Protein AF-A0A165BN93-F1 (afdb_monomer)

Mean predicted aligned error: 16.27 Å

Radius of gyration: 43.34 Å; Cα contacts (8 Å, |Δi|>4): 21; chains: 1; bounding box: 77×83×118 Å

Structure (mmCIF, N/CA/C/O backbone):
data_AF-A0A165BN93-F1
#
_entry.id   AF-A0A165BN93-F1
#
loop_
_atom_site.group_PDB
_atom_site.id
_atom_site.type_symbol
_atom_site.label_atom_id
_atom_site.label_alt_id
_atom_site.label_comp_id
_atom_site.label_asym_id
_atom_site.label_entity_id
_atom_site.label_seq_id
_atom_site.pdbx_PDB_ins_code
_atom_site.Cartn_x
_atom_site.Cartn_y
_atom_site.Cartn_z
_atom_site.occupancy
_atom_site.B_iso_or_equiv
_atom_site.auth_seq_id
_atom_site.auth_comp_id
_atom_site.auth_asym_id
_atom_site.auth_atom_id
_atom_site.pdbx_PDB_model_num
ATOM 1 N N . MET A 1 1 ? 8.513 -31.492 19.014 1.00 59.84 1 MET A N 1
ATOM 2 C CA . MET A 1 1 ? 7.585 -31.051 17.948 1.00 59.84 1 MET A CA 1
ATOM 3 C C . MET A 1 1 ? 8.154 -29.894 17.105 1.00 59.84 1 MET A C 1
ATOM 5 O O . MET A 1 1 ? 7.390 -29.216 16.444 1.00 59.84 1 MET A O 1
ATOM 9 N N . SER A 1 2 ? 9.479 -29.671 17.086 1.00 70.31 2 SER A N 1
ATOM 10 C CA . SER A 1 2 ? 10.123 -28.512 16.432 1.00 70.31 2 SER A CA 1
ATOM 11 C C . SER A 1 2 ? 10.951 -28.845 15.183 1.00 70.31 2 SER A C 1
ATOM 13 O O . SER A 1 2 ? 11.262 -27.946 14.414 1.00 70.31 2 SER A O 1
ATOM 15 N N . LEU A 1 3 ? 11.296 -30.115 14.945 1.00 79.19 3 LEU A N 1
ATOM 16 C CA . LEU A 1 3 ? 12.120 -30.499 13.791 1.00 79.19 3 LEU A CA 1
ATOM 17 C C . LEU A 1 3 ? 11.362 -30.390 12.462 1.00 79.19 3 LEU A C 1
ATOM 19 O O . LEU A 1 3 ? 11.941 -29.968 11.473 1.00 79.19 3 LEU A O 1
ATOM 23 N N . THR A 1 4 ? 10.067 -30.709 12.435 1.00 82.50 4 THR A N 1
ATOM 24 C CA . THR A 1 4 ? 9.263 -30.661 11.204 1.00 82.50 4 THR A CA 1
ATOM 25 C C . THR A 1 4 ? 9.061 -29.238 10.684 1.00 82.50 4 THR A C 1
ATOM 27 O O . THR A 1 4 ? 9.056 -29.050 9.478 1.00 82.50 4 THR A O 1
ATOM 30 N N . ALA A 1 5 ? 8.961 -28.236 11.567 1.00 80.12 5 ALA A N 1
ATOM 31 C CA . ALA A 1 5 ? 8.816 -26.835 11.164 1.00 80.12 5 ALA A CA 1
ATOM 32 C C . ALA A 1 5 ? 10.075 -26.296 10.458 1.00 80.12 5 ALA A C 1
ATOM 34 O O . ALA A 1 5 ? 9.957 -25.586 9.466 1.00 80.12 5 ALA A O 1
ATOM 35 N N . TYR A 1 6 ? 11.267 -26.694 10.919 1.00 82.25 6 TYR A N 1
ATOM 36 C CA . TYR A 1 6 ? 12.535 -26.274 10.314 1.00 82.25 6 TYR A CA 1
ATOM 37 C C . TYR A 1 6 ? 12.725 -26.846 8.899 1.00 82.25 6 TYR A C 1
ATOM 39 O O . TYR A 1 6 ? 13.152 -26.136 7.994 1.00 82.25 6 TYR A O 1
ATOM 47 N N . TYR A 1 7 ? 12.356 -28.115 8.680 1.00 83.50 7 TYR A N 1
ATOM 48 C CA . TYR A 1 7 ? 12.445 -28.729 7.349 1.00 83.50 7 TYR A CA 1
ATOM 49 C C . TYR A 1 7 ? 11.474 -28.106 6.338 1.00 83.50 7 TYR A C 1
ATOM 51 O O . TYR A 1 7 ? 11.825 -27.998 5.165 1.00 83.50 7 TYR A O 1
ATOM 59 N N . THR A 1 8 ? 10.282 -27.682 6.771 1.00 86.50 8 THR A N 1
ATOM 60 C CA . THR A 1 8 ? 9.327 -27.004 5.883 1.00 86.50 8 THR A CA 1
ATOM 61 C C . THR A 1 8 ? 9.858 -25.646 5.422 1.00 86.50 8 THR A C 1
ATOM 63 O O . THR A 1 8 ? 9.820 -25.360 4.231 1.00 86.50 8 THR A O 1
ATOM 66 N N . GLU A 1 9 ? 10.424 -24.844 6.330 1.00 86.31 9 GLU A N 1
ATOM 67 C CA . GLU A 1 9 ? 10.971 -23.521 5.989 1.00 86.31 9 GLU A CA 1
ATOM 68 C C . GLU A 1 9 ? 12.148 -23.623 5.004 1.00 86.31 9 GLU A C 1
ATOM 70 O O . GLU A 1 9 ? 12.235 -22.856 4.045 1.00 86.31 9 GLU A O 1
ATOM 75 N N . GLN A 1 10 ? 13.012 -24.629 5.181 1.00 87.00 10 GLN A N 1
ATOM 76 C CA . GLN A 1 10 ? 14.132 -24.865 4.273 1.00 87.00 10 GLN A CA 1
ATOM 77 C C . GLN A 1 10 ? 13.670 -25.342 2.885 1.00 87.00 10 GLN A C 1
ATOM 79 O O . GLN A 1 10 ? 14.169 -24.856 1.872 1.00 87.00 10 GLN A O 1
ATOM 84 N N . ALA A 1 11 ? 12.670 -26.228 2.821 1.00 88.44 11 ALA A N 1
ATOM 85 C CA . ALA A 1 11 ? 12.093 -26.672 1.552 1.00 88.44 11 ALA A CA 1
ATOM 86 C C . ALA A 1 11 ? 11.398 -25.528 0.789 1.00 88.44 11 ALA A C 1
ATOM 88 O O . ALA A 1 11 ? 11.474 -25.469 -0.440 1.00 88.44 11 ALA A O 1
ATOM 89 N N . ASP A 1 12 ? 10.747 -24.599 1.492 1.00 91.56 12 ASP A N 1
ATOM 90 C CA . ASP A 1 12 ? 10.133 -23.418 0.876 1.00 91.56 12 ASP A CA 1
ATOM 91 C C . ASP A 1 12 ? 11.193 -22.451 0.329 1.00 91.56 12 ASP A C 1
ATOM 93 O O . ASP A 1 12 ? 11.050 -21.928 -0.782 1.00 91.56 12 ASP A O 1
ATOM 97 N N . GLN A 1 13 ? 12.299 -22.264 1.053 1.00 90.81 13 GLN A N 1
ATOM 98 C CA . GLN A 1 13 ? 13.416 -21.436 0.599 1.00 90.81 13 GLN A CA 1
ATOM 99 C C . GLN A 1 13 ? 14.104 -22.017 -0.649 1.00 90.81 13 GLN A C 1
ATOM 101 O O . GLN A 1 13 ? 14.371 -21.279 -1.603 1.00 90.81 13 GLN A O 1
ATOM 106 N N . ASP A 1 14 ? 14.327 -23.333 -0.682 1.00 91.88 14 ASP A N 1
ATOM 107 C CA . ASP A 1 14 ? 14.907 -24.033 -1.836 1.00 91.88 14 ASP A CA 1
ATOM 108 C C . ASP A 1 14 ? 13.983 -23.960 -3.064 1.00 91.88 14 ASP A C 1
ATOM 110 O O . ASP A 1 14 ? 14.437 -23.743 -4.194 1.00 91.88 14 ASP A O 1
ATOM 114 N N . ASN A 1 15 ? 12.665 -24.056 -2.854 1.00 94.00 15 ASN A N 1
ATOM 115 C CA . ASN A 1 15 ? 11.685 -23.867 -3.921 1.00 94.00 15 ASN A CA 1
ATOM 116 C C . ASN A 1 15 ? 11.741 -22.446 -4.495 1.00 94.00 15 ASN A C 1
ATOM 118 O O . ASN A 1 15 ? 11.788 -22.294 -5.718 1.00 94.00 15 ASN A O 1
ATOM 122 N N . LEU A 1 16 ? 11.789 -21.408 -3.653 1.00 95.44 16 LEU A N 1
ATOM 123 C CA . LEU A 1 16 ? 11.899 -20.018 -4.115 1.00 95.44 16 LEU A CA 1
ATOM 124 C C . LEU A 1 16 ? 13.173 -19.784 -4.933 1.00 95.44 16 LEU A C 1
ATOM 126 O O . LEU A 1 16 ? 13.108 -19.173 -6.002 1.00 95.44 16 LEU A O 1
ATOM 130 N N . LEU A 1 17 ? 14.311 -20.318 -4.481 1.00 96.38 17 LEU A N 1
ATOM 131 C CA . LEU A 1 17 ? 15.571 -20.257 -5.227 1.00 96.38 17 LEU A CA 1
ATOM 132 C C . LEU A 1 17 ? 15.449 -20.917 -6.605 1.00 96.38 17 LEU A C 1
ATOM 134 O O . LEU A 1 17 ? 15.858 -20.328 -7.605 1.00 96.38 17 LEU A O 1
ATOM 138 N N . SER A 1 18 ? 14.793 -22.077 -6.688 1.00 95.75 18 SER A N 1
ATOM 139 C CA . SER A 1 18 ? 14.581 -22.761 -7.968 1.00 95.75 18 SER A CA 1
ATOM 140 C C . SER A 1 18 ? 13.747 -21.934 -8.964 1.00 95.75 18 SER A C 1
ATOM 142 O O . SER A 1 18 ? 14.020 -21.945 -10.169 1.00 95.75 18 SER A O 1
ATOM 144 N N . TYR A 1 19 ? 12.766 -21.154 -8.486 1.00 96.19 19 TYR A N 1
ATOM 145 C CA . TYR A 1 19 ? 11.995 -20.233 -9.329 1.00 96.19 19 TYR A CA 1
ATOM 146 C C . TYR A 1 19 ? 12.837 -19.047 -9.811 1.00 96.19 19 TYR A C 1
ATOM 148 O O . TYR A 1 19 ? 12.702 -18.630 -10.969 1.00 96.19 19 TYR A O 1
ATOM 156 N N . PHE A 1 20 ? 13.728 -18.521 -8.966 1.00 96.94 20 PHE A N 1
ATOM 157 C CA . PHE A 1 20 ? 14.681 -17.488 -9.373 1.00 96.94 20 PHE A CA 1
ATOM 158 C C . PHE A 1 20 ? 15.643 -18.004 -10.445 1.00 96.94 20 PHE A C 1
ATOM 160 O O . PHE A 1 20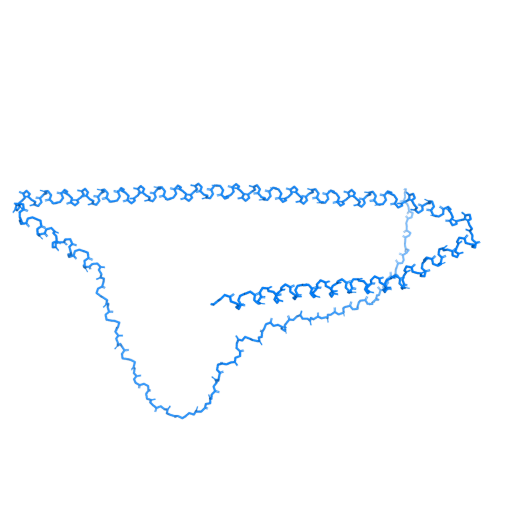 ? 15.785 -17.362 -11.485 1.00 96.94 20 PHE A O 1
ATOM 167 N N . ASP A 1 21 ? 16.210 -19.196 -10.275 1.00 97.62 21 ASP A N 1
ATOM 168 C CA . ASP A 1 21 ? 17.103 -19.789 -11.277 1.00 97.62 21 ASP A CA 1
ATOM 169 C C . ASP A 1 21 ? 16.379 -20.066 -12.600 1.00 97.62 21 ASP A C 1
ATOM 171 O O . ASP A 1 21 ? 16.897 -19.784 -13.690 1.00 97.62 21 ASP A O 1
ATOM 175 N N . LYS A 1 22 ? 15.139 -20.562 -12.530 1.00 97.19 22 LYS A N 1
ATOM 176 C CA . LYS A 1 22 ? 14.317 -20.814 -13.718 1.00 97.19 22 LYS A CA 1
ATOM 177 C C . LYS A 1 22 ? 13.963 -19.521 -14.450 1.00 97.19 22 LYS A C 1
ATOM 179 O O . LYS A 1 22 ? 14.094 -19.458 -15.672 1.00 97.19 22 LYS A O 1
ATOM 184 N N . SER A 1 23 ? 13.542 -18.485 -13.727 1.00 95.81 23 SER A N 1
ATOM 185 C CA . SER A 1 23 ? 13.212 -17.184 -14.324 1.00 95.81 23 SER A CA 1
ATOM 186 C C . SER A 1 23 ? 14.448 -16.49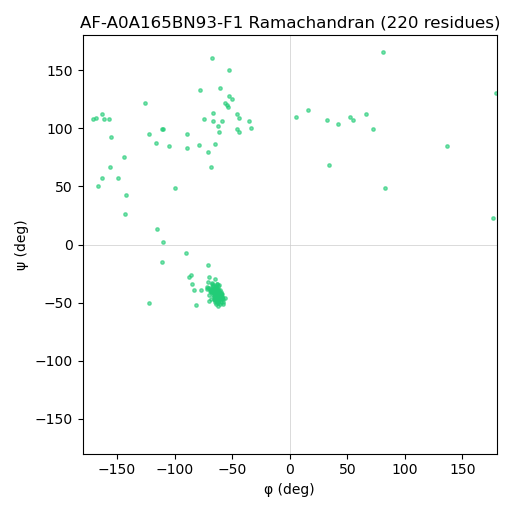8 -14.912 1.00 95.81 23 SER A C 1
ATOM 188 O O . SER A 1 23 ? 14.392 -16.027 -16.049 1.00 95.81 23 SER A O 1
ATOM 190 N N . ALA A 1 24 ? 15.592 -16.540 -14.224 1.00 97.31 24 ALA A N 1
ATOM 191 C CA . ALA A 1 24 ? 16.863 -16.043 -14.746 1.00 97.31 24 ALA A CA 1
ATOM 192 C C . ALA A 1 24 ? 17.279 -16.777 -16.033 1.00 97.31 24 ALA A C 1
ATOM 194 O O . ALA A 1 24 ? 17.686 -16.144 -17.012 1.00 97.31 24 ALA A O 1
ATOM 195 N N . THR A 1 25 ? 17.115 -18.104 -16.071 1.00 97.75 25 THR A N 1
ATOM 196 C CA . THR A 1 25 ? 17.404 -18.917 -17.262 1.00 97.75 25 THR A CA 1
ATOM 197 C C . THR A 1 25 ? 16.493 -18.545 -18.432 1.00 97.75 25 THR A C 1
ATOM 199 O O . THR A 1 25 ? 16.975 -18.382 -19.553 1.00 97.75 25 THR A O 1
ATOM 202 N N . LEU A 1 26 ? 15.197 -18.337 -18.182 1.00 97.56 26 LEU A N 1
ATOM 203 C CA . LEU A 1 26 ? 14.235 -17.923 -19.208 1.00 97.56 26 LEU A CA 1
ATOM 204 C C . LEU A 1 26 ? 14.539 -16.531 -19.769 1.00 97.56 26 LEU A C 1
ATOM 206 O O . LEU A 1 26 ? 14.531 -16.349 -20.990 1.00 97.56 26 LEU A O 1
ATOM 210 N N . VAL A 1 27 ? 14.848 -15.557 -18.908 1.00 96.31 27 VAL A N 1
ATOM 211 C CA . VAL A 1 27 ? 15.235 -14.205 -19.344 1.00 96.31 27 VAL A CA 1
ATOM 212 C C . VAL A 1 27 ? 16.504 -14.274 -20.188 1.00 96.31 27 VAL A C 1
ATOM 214 O O . VAL A 1 27 ? 16.555 -13.690 -21.270 1.00 96.31 27 VAL A O 1
ATOM 217 N N . ARG A 1 28 ? 17.502 -15.059 -19.760 1.00 97.19 28 ARG A N 1
ATOM 218 C CA . ARG A 1 28 ? 18.745 -15.251 -20.515 1.00 97.19 28 ARG A CA 1
ATOM 219 C C . ARG A 1 28 ? 18.502 -15.916 -21.867 1.00 97.19 28 ARG A C 1
ATOM 221 O O . ARG A 1 28 ? 19.038 -15.454 -22.868 1.00 97.19 28 ARG A O 1
ATOM 228 N N . GLN A 1 29 ? 17.691 -16.968 -21.921 1.00 97.62 29 GLN A N 1
ATOM 229 C CA . GLN A 1 29 ? 17.361 -17.650 -23.172 1.00 97.62 29 GLN A CA 1
ATOM 230 C C . GLN A 1 29 ? 16.604 -16.726 -24.134 1.00 97.62 29 GLN A C 1
ATOM 232 O O . GLN A 1 29 ? 16.904 -16.700 -25.327 1.00 97.62 29 GLN A O 1
ATOM 237 N N . THR A 1 30 ? 15.670 -15.927 -23.616 1.00 96.44 30 THR A N 1
ATOM 238 C CA . THR A 1 30 ? 14.920 -14.939 -24.405 1.00 96.44 30 THR A CA 1
ATOM 239 C C . THR A 1 30 ? 15.844 -13.850 -24.937 1.00 96.44 30 THR A C 1
ATOM 241 O O . THR A 1 30 ? 15.775 -13.505 -26.116 1.00 96.44 30 THR A O 1
ATOM 244 N N . PHE A 1 31 ? 16.762 -13.359 -24.102 1.00 97.12 31 PHE A N 1
ATOM 245 C CA . PHE A 1 31 ? 17.762 -12.378 -24.505 1.00 97.12 31 PHE A CA 1
ATOM 246 C C . PHE A 1 31 ? 18.689 -12.932 -25.590 1.00 97.12 31 PHE A C 1
ATOM 248 O O . PHE A 1 31 ? 18.887 -12.279 -26.608 1.00 97.12 31 PHE A O 1
ATOM 255 N N . LEU A 1 32 ? 19.187 -14.162 -25.433 1.00 97.50 32 LEU A N 1
ATOM 256 C CA . LEU A 1 32 ? 20.012 -14.825 -26.449 1.00 97.50 32 LEU A CA 1
ATOM 257 C C . LEU A 1 32 ? 19.249 -15.020 -27.764 1.00 97.50 32 LEU A C 1
ATOM 259 O O . LEU A 1 32 ? 19.801 -14.809 -28.846 1.00 97.50 32 LEU A O 1
ATOM 263 N N . HIS A 1 33 ? 17.968 -15.390 -27.688 1.00 96.81 33 HIS A N 1
ATOM 264 C CA . HIS A 1 33 ? 17.123 -15.513 -28.870 1.00 96.81 33 HIS A CA 1
ATOM 265 C C . HIS A 1 33 ? 16.971 -14.161 -29.578 1.00 96.81 33 HIS A C 1
ATOM 267 O O . HIS A 1 33 ? 17.212 -14.076 -30.784 1.00 96.81 33 HIS A O 1
ATOM 273 N N . TYR A 1 34 ? 16.653 -13.103 -28.829 1.00 97.38 34 TYR A N 1
ATOM 274 C CA . TYR A 1 34 ? 16.533 -11.739 -29.342 1.00 97.38 34 TYR A CA 1
ATOM 275 C C . TYR A 1 34 ? 17.843 -11.230 -29.954 1.00 97.38 34 TYR A C 1
ATOM 277 O O . TYR A 1 34 ? 17.850 -10.691 -31.063 1.00 97.38 34 TYR A O 1
ATOM 285 N N . GLU A 1 35 ? 18.963 -11.449 -29.270 1.00 97.06 35 GLU A N 1
ATOM 286 C CA . GLU A 1 35 ? 20.286 -11.057 -29.739 1.00 97.06 35 GLU A CA 1
ATOM 287 C C . GLU A 1 35 ? 20.615 -11.743 -31.068 1.00 97.06 35 GLU A C 1
ATOM 289 O O . GLU A 1 35 ? 21.031 -11.089 -32.028 1.00 97.06 35 GLU A O 1
ATOM 294 N N . SER A 1 36 ? 20.381 -13.057 -31.153 1.00 97.00 36 SER A N 1
ATOM 295 C CA . SER A 1 36 ? 20.668 -13.819 -32.368 1.00 97.00 36 SER A CA 1
ATOM 296 C C . SER A 1 36 ? 19.764 -13.421 -33.538 1.00 97.00 36 SER A C 1
ATOM 298 O O . SER A 1 36 ? 20.245 -13.328 -34.668 1.00 97.00 36 SER A O 1
ATOM 300 N N . LYS A 1 37 ? 18.478 -13.158 -33.265 1.00 96.88 37 LYS A N 1
ATOM 301 C CA . LYS A 1 37 ? 17.447 -12.947 -34.285 1.00 96.88 37 LYS A CA 1
ATOM 302 C C . LYS A 1 37 ? 17.385 -11.507 -34.786 1.00 96.88 37 LYS A C 1
ATOM 304 O O . LYS A 1 37 ? 17.115 -11.305 -35.964 1.00 96.88 37 LYS A O 1
ATOM 309 N N . TYR A 1 38 ? 17.651 -10.523 -33.927 1.00 96.75 38 TYR A N 1
ATOM 310 C CA . TYR A 1 38 ? 17.493 -9.105 -34.262 1.00 96.75 38 TYR A CA 1
ATOM 311 C C . TYR A 1 38 ? 18.790 -8.315 -34.096 1.00 96.75 38 TYR A C 1
ATOM 313 O O . TYR A 1 38 ? 19.217 -7.643 -35.034 1.00 96.75 38 TYR A O 1
ATOM 321 N N . ALA A 1 39 ? 19.468 -8.422 -32.949 1.00 96.88 39 ALA A N 1
ATOM 322 C CA . ALA A 1 39 ? 20.628 -7.569 -32.678 1.00 96.88 39 ALA A CA 1
ATOM 323 C C . ALA A 1 39 ? 21.804 -7.861 -33.626 1.00 96.88 39 ALA A C 1
ATOM 325 O O . ALA A 1 39 ? 22.369 -6.942 -34.222 1.00 96.88 39 ALA A O 1
ATOM 326 N N . ARG A 1 40 ? 22.144 -9.143 -33.823 1.00 96.69 40 ARG A N 1
ATOM 327 C CA . ARG A 1 40 ? 23.240 -9.569 -34.709 1.00 96.69 40 ARG A CA 1
ATOM 328 C C . ARG A 1 40 ? 23.057 -9.164 -36.176 1.00 96.69 40 ARG A C 1
ATOM 330 O O . ARG A 1 40 ? 24.010 -8.606 -36.725 1.00 96.69 40 ARG A O 1
ATOM 337 N N . PRO A 1 41 ? 21.920 -9.433 -36.849 1.00 96.44 41 PRO A N 1
ATOM 338 C CA . PRO A 1 41 ? 21.763 -9.038 -38.248 1.00 96.44 41 PRO A CA 1
ATOM 339 C C . PRO A 1 41 ? 21.767 -7.517 -38.424 1.00 96.44 41 PRO A C 1
ATOM 341 O O . PRO A 1 41 ? 22.373 -7.029 -39.379 1.00 96.44 41 PRO A O 1
ATOM 344 N N . ILE A 1 42 ? 21.186 -6.763 -37.483 1.00 95.81 42 ILE A N 1
ATOM 345 C CA . ILE A 1 42 ? 21.218 -5.295 -37.519 1.00 95.81 42 ILE A CA 1
ATOM 346 C C . ILE A 1 42 ? 22.655 -4.793 -37.365 1.00 95.81 42 ILE A C 1
ATOM 348 O O . ILE A 1 42 ? 23.109 -4.021 -38.204 1.00 95.81 42 ILE A O 1
ATOM 352 N N . MET A 1 43 ? 23.412 -5.277 -36.371 1.00 96.06 43 MET A N 1
ATOM 353 C CA . MET A 1 43 ? 24.820 -4.889 -36.198 1.00 96.06 43 MET A CA 1
ATOM 354 C C . MET A 1 43 ? 25.652 -5.175 -37.447 1.00 96.06 43 MET A C 1
ATOM 356 O O . MET A 1 43 ? 26.407 -4.312 -37.886 1.00 96.06 43 MET A O 1
ATOM 360 N N . ARG A 1 44 ? 25.504 -6.366 -38.042 1.00 96.44 44 ARG A N 1
ATOM 361 C CA . ARG A 1 44 ? 26.222 -6.718 -39.276 1.00 96.44 44 ARG A CA 1
ATOM 362 C C . ARG A 1 44 ? 25.855 -5.781 -40.424 1.00 96.44 44 ARG A C 1
ATOM 364 O O . ARG A 1 44 ? 26.753 -5.310 -41.111 1.00 96.44 44 ARG A O 1
ATOM 371 N N . SER A 1 45 ? 24.571 -5.465 -40.581 1.00 94.19 45 SER A N 1
ATOM 372 C CA . SER A 1 45 ? 24.085 -4.549 -41.622 1.00 94.19 45 SER A CA 1
ATOM 373 C C . SER A 1 45 ? 24.611 -3.126 -41.426 1.00 94.19 45 SER A C 1
ATOM 375 O O . SER A 1 45 ? 25.013 -2.476 -42.389 1.00 94.19 45 SER A O 1
ATOM 377 N N . VAL A 1 46 ? 24.665 -2.652 -40.177 1.00 94.06 46 VAL A N 1
ATOM 378 C CA . VAL A 1 46 ? 25.229 -1.342 -39.827 1.00 94.06 46 VAL A CA 1
ATOM 379 C C . VAL A 1 46 ? 26.719 -1.307 -40.152 1.00 94.06 46 VAL A C 1
ATOM 381 O O . VAL A 1 46 ? 27.159 -0.420 -40.877 1.00 94.06 46 VAL A O 1
ATOM 384 N N . VAL A 1 47 ? 27.491 -2.293 -39.684 1.00 96.19 47 VAL A N 1
ATOM 385 C CA . VAL A 1 47 ? 28.936 -2.384 -39.950 1.00 96.19 47 VAL A CA 1
ATOM 386 C C . VAL A 1 47 ? 29.214 -2.446 -41.452 1.00 96.19 47 VAL A C 1
ATOM 388 O O . VAL A 1 47 ? 30.061 -1.706 -41.943 1.00 96.19 47 VAL A O 1
ATOM 391 N N . GLN A 1 48 ? 28.470 -3.264 -42.198 1.00 96.56 48 GLN A N 1
ATOM 392 C CA . GLN A 1 48 ? 28.603 -3.350 -43.651 1.00 96.56 48 GLN A CA 1
ATOM 393 C C . GLN A 1 48 ? 28.275 -2.014 -44.340 1.00 96.56 48 GLN A C 1
ATOM 395 O O . GLN A 1 48 ? 29.025 -1.576 -45.208 1.00 96.56 48 GLN A O 1
ATOM 400 N N . SER A 1 49 ? 27.239 -1.301 -43.885 1.00 93.12 49 SER A N 1
ATOM 401 C CA . SER A 1 49 ? 26.884 0.026 -44.416 1.00 93.12 49 SER A CA 1
ATOM 402 C C . SER A 1 49 ? 27.981 1.075 -44.190 1.00 93.12 49 SER A C 1
ATOM 404 O O . SER A 1 49 ? 28.188 1.941 -45.043 1.00 93.12 49 SER A O 1
ATOM 406 N N . PHE A 1 50 ? 28.721 0.991 -43.077 1.00 95.44 50 PHE A N 1
ATOM 407 C CA . PHE A 1 50 ? 29.877 1.859 -42.826 1.00 95.44 50 PHE A CA 1
ATOM 408 C C . PHE A 1 50 ? 31.036 1.596 -43.792 1.00 95.44 50 PHE A C 1
ATOM 410 O O . PHE A 1 50 ? 31.707 2.551 -44.183 1.00 95.44 50 PHE A O 1
ATOM 417 N N . TYR A 1 51 ? 31.261 0.339 -44.186 1.00 97.00 51 TYR A N 1
ATOM 418 C CA . TYR A 1 51 ? 32.283 -0.004 -45.178 1.00 97.00 51 TYR A CA 1
ATOM 419 C C . TYR A 1 51 ? 31.899 0.464 -46.581 1.00 97.00 51 TYR A C 1
ATOM 421 O O . TYR A 1 51 ? 32.733 1.041 -47.276 1.00 97.00 51 TYR A O 1
ATOM 429 N N . ASP A 1 52 ? 30.638 0.272 -46.974 1.00 97.44 52 ASP A N 1
ATOM 430 C CA . ASP A 1 52 ? 30.182 0.620 -48.321 1.00 97.44 52 ASP A CA 1
ATOM 431 C C . ASP A 1 52 ? 30.085 2.142 -48.528 1.00 97.44 52 ASP A C 1
ATOM 433 O O . ASP A 1 52 ? 30.387 2.647 -49.612 1.00 97.44 52 ASP A O 1
ATOM 437 N N . ARG A 1 53 ? 29.631 2.899 -47.513 1.00 96.75 53 ARG A N 1
ATOM 438 C CA . ARG A 1 53 ? 29.370 4.352 -47.616 1.00 96.75 53 ARG A CA 1
ATOM 439 C C . ARG A 1 53 ? 29.719 5.102 -46.317 1.00 96.75 53 ARG A C 1
ATOM 441 O O . ARG A 1 53 ? 28.817 5.564 -45.608 1.00 96.75 53 ARG A O 1
ATOM 448 N N . PRO A 1 54 ? 31.013 5.320 -46.018 1.00 93.81 54 PRO A N 1
ATOM 449 C CA . PRO A 1 54 ? 31.454 5.857 -44.725 1.00 93.81 54 PRO A CA 1
ATOM 450 C C . PRO A 1 54 ? 30.940 7.278 -44.431 1.00 93.81 54 PRO A C 1
ATOM 452 O O . PRO A 1 54 ? 30.612 7.600 -43.288 1.00 93.81 54 PRO A O 1
ATOM 455 N N . ILE A 1 55 ? 30.804 8.128 -45.456 1.00 96.44 55 ILE A N 1
ATOM 456 C CA . ILE A 1 55 ? 30.381 9.531 -45.286 1.00 96.44 55 ILE A CA 1
ATOM 457 C C . ILE A 1 55 ? 28.901 9.623 -44.876 1.00 96.44 55 ILE A C 1
ATOM 459 O O . ILE A 1 55 ? 28.568 10.291 -43.904 1.00 96.44 55 ILE A O 1
ATOM 463 N N . LEU A 1 56 ? 28.001 8.923 -45.573 1.00 95.50 56 LEU A N 1
ATOM 464 C CA . LEU A 1 56 ? 26.571 8.943 -45.232 1.00 95.50 56 LEU A CA 1
ATOM 465 C C . LEU A 1 56 ? 26.295 8.253 -43.893 1.00 95.50 56 LEU A C 1
ATOM 467 O O . LEU A 1 56 ? 25.490 8.744 -43.104 1.00 95.50 56 LEU A O 1
ATOM 471 N N . SER A 1 57 ? 26.984 7.143 -43.618 1.00 93.19 57 SER A N 1
ATOM 472 C CA . SER A 1 57 ? 26.772 6.373 -42.392 1.00 93.19 57 SER A CA 1
ATOM 473 C C . SER A 1 57 ? 27.165 7.161 -41.135 1.00 93.19 57 SER A C 1
ATOM 475 O O . SER A 1 57 ? 26.452 7.132 -40.134 1.00 93.19 57 SER A O 1
ATOM 477 N N . THR A 1 58 ? 28.258 7.932 -41.185 1.00 94.94 58 THR A N 1
ATOM 478 C CA . THR A 1 58 ? 28.670 8.798 -40.062 1.00 94.94 58 THR A CA 1
ATOM 479 C C . THR A 1 58 ? 27.700 9.958 -39.827 1.00 94.94 58 THR A C 1
ATOM 481 O O . THR A 1 58 ? 27.362 10.227 -38.674 1.00 94.94 58 THR A O 1
ATOM 484 N N . LEU A 1 59 ? 27.181 10.594 -40.885 1.00 96.12 59 LEU A N 1
ATOM 485 C CA . LEU A 1 59 ? 26.150 11.634 -40.762 1.00 96.12 59 LEU A CA 1
ATOM 486 C C . LEU A 1 59 ? 24.857 11.094 -40.137 1.00 96.12 59 LEU A C 1
ATOM 488 O O . LEU A 1 59 ? 24.320 11.712 -39.218 1.00 96.12 59 LEU A O 1
ATOM 492 N N . LEU A 1 60 ? 24.389 9.925 -40.586 1.00 95.19 60 LEU A N 1
ATOM 493 C CA . LEU A 1 60 ? 23.218 9.264 -40.004 1.00 95.19 60 LEU A CA 1
ATOM 494 C C . LEU A 1 60 ? 23.448 8.875 -38.545 1.00 95.19 60 LEU A C 1
ATOM 496 O O . LEU A 1 60 ? 22.550 9.051 -37.731 1.00 95.19 60 LEU A O 1
ATOM 500 N N . ALA A 1 61 ? 24.639 8.388 -38.195 1.00 94.06 61 ALA A N 1
ATOM 501 C CA . ALA A 1 61 ? 24.966 8.045 -36.816 1.00 94.06 61 ALA A CA 1
ATOM 502 C C . ALA A 1 61 ? 24.958 9.277 -35.900 1.00 94.06 61 ALA A C 1
ATOM 504 O O . ALA A 1 61 ? 24.375 9.226 -34.820 1.00 94.06 61 ALA A O 1
ATOM 505 N N . ILE A 1 62 ? 25.542 10.398 -36.336 1.00 96.06 62 ILE A N 1
ATOM 506 C CA . ILE A 1 62 ? 25.512 11.656 -35.576 1.00 96.06 62 ILE A CA 1
ATOM 507 C C . ILE A 1 62 ? 24.071 12.156 -35.438 1.00 96.06 62 ILE A C 1
ATOM 509 O O . ILE A 1 62 ? 23.652 12.495 -34.336 1.00 96.06 62 ILE A O 1
ATOM 513 N N . PHE A 1 63 ? 23.289 12.148 -36.520 1.00 95.75 63 PHE A N 1
ATOM 514 C CA . PHE A 1 63 ? 21.874 12.524 -36.484 1.00 95.75 63 PHE A CA 1
ATOM 515 C C . PHE A 1 63 ? 21.055 11.617 -35.548 1.00 95.75 63 PHE A C 1
ATOM 517 O O . PHE A 1 63 ? 20.250 12.099 -34.749 1.00 95.75 63 PHE A O 1
ATOM 524 N N . ALA A 1 64 ? 21.297 10.306 -35.586 1.00 95.62 64 ALA A N 1
ATOM 525 C CA . ALA A 1 64 ? 20.669 9.341 -34.695 1.00 95.62 64 ALA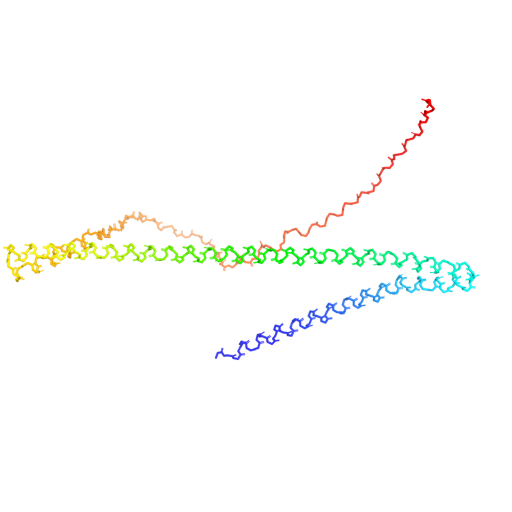 A CA 1
ATOM 526 C C . ALA A 1 64 ? 21.034 9.622 -33.233 1.00 95.62 64 ALA A C 1
ATOM 528 O O . ALA A 1 64 ? 20.145 9.699 -32.399 1.00 95.62 64 ALA A O 1
ATOM 529 N N . ILE A 1 65 ? 22.307 9.860 -32.912 1.00 96.38 65 ILE A N 1
ATOM 530 C CA . ILE A 1 65 ? 22.736 10.184 -31.542 1.00 96.38 65 ILE A CA 1
ATOM 531 C C . ILE A 1 65 ? 22.129 11.516 -31.075 1.00 96.38 65 ILE A C 1
ATOM 533 O O . ILE A 1 65 ? 21.594 11.590 -29.968 1.00 96.38 65 ILE A O 1
ATOM 537 N N . LEU A 1 66 ? 22.159 12.552 -31.921 1.00 96.69 66 LEU A N 1
ATOM 538 C CA . LEU A 1 66 ? 21.604 13.873 -31.608 1.00 96.69 66 LEU A CA 1
ATOM 539 C C . LEU A 1 66 ? 20.082 13.854 -31.426 1.00 96.69 66 LEU A C 1
ATOM 541 O O . LEU A 1 66 ? 19.572 14.658 -30.655 1.00 96.69 66 LEU A O 1
ATOM 545 N N . SER A 1 67 ? 19.363 12.949 -32.096 1.00 97.12 67 SER A N 1
ATOM 546 C CA . SER A 1 67 ? 17.910 12.764 -31.932 1.00 97.12 67 SER A CA 1
ATOM 547 C C . SER A 1 67 ? 17.544 11.790 -30.803 1.00 97.12 67 SER A C 1
ATOM 549 O O . SER A 1 67 ? 16.507 11.940 -30.151 1.00 97.12 67 SER A O 1
ATOM 551 N N . LEU A 1 68 ? 18.415 10.826 -30.499 1.00 95.81 68 LEU A N 1
ATOM 552 C CA . LEU A 1 68 ? 18.237 9.896 -29.387 1.00 95.81 68 LEU A CA 1
ATOM 553 C C . LEU A 1 68 ? 18.371 10.613 -28.040 1.00 95.81 68 LEU A C 1
ATOM 555 O O . LEU A 1 68 ? 17.619 10.318 -27.117 1.00 95.81 68 LEU A O 1
ATOM 559 N N . LEU A 1 69 ? 19.291 11.575 -27.930 1.00 95.75 69 LEU A N 1
ATOM 560 C CA . LEU A 1 69 ? 19.538 12.329 -26.699 1.00 95.75 69 LEU A CA 1
ATOM 561 C C . LEU A 1 69 ? 18.287 13.067 -26.165 1.00 95.75 69 LEU A C 1
ATOM 563 O O . LEU A 1 69 ? 17.939 12.857 -25.000 1.00 95.75 69 LEU A O 1
ATOM 567 N N . PRO A 1 70 ? 17.555 13.870 -26.969 1.00 94.94 70 PRO A N 1
ATOM 568 C CA . PRO A 1 70 ? 16.313 14.496 -26.522 1.00 94.94 70 PRO A CA 1
ATOM 569 C C . PRO A 1 70 ? 15.204 13.470 -26.274 1.00 94.94 70 PRO A C 1
ATOM 571 O O . PRO A 1 70 ? 14.429 13.648 -25.339 1.00 94.94 70 PRO A O 1
ATOM 574 N N . THR A 1 71 ? 15.155 12.374 -27.036 1.00 96.81 71 THR A N 1
ATOM 575 C CA . THR A 1 71 ? 14.164 11.303 -26.834 1.00 96.81 71 THR A CA 1
ATOM 576 C C . THR A 1 71 ? 14.367 10.598 -25.490 1.00 96.81 71 THR A C 1
ATOM 578 O O . THR A 1 71 ? 13.423 10.444 -24.718 1.00 96.81 71 THR A O 1
ATOM 581 N N . LEU A 1 72 ? 15.607 10.221 -25.163 1.00 95.44 72 LEU A N 1
ATOM 582 C CA . LEU A 1 72 ? 15.961 9.624 -23.873 1.00 95.44 72 LEU A CA 1
ATOM 583 C C . LEU A 1 72 ? 15.734 10.594 -22.717 1.00 95.44 72 LEU A C 1
ATOM 585 O O . LEU A 1 72 ? 15.217 10.184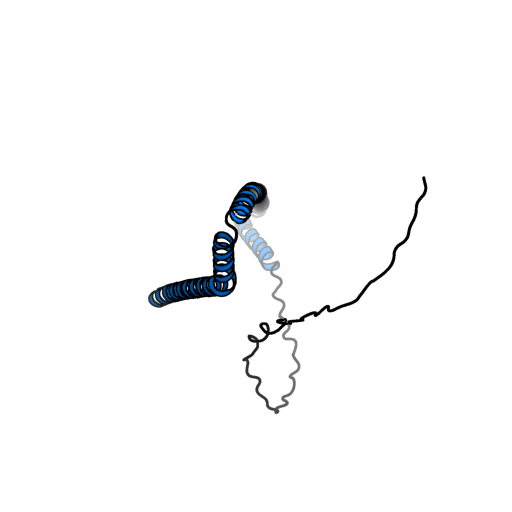 -21.681 1.00 95.44 72 LEU A O 1
ATOM 589 N N . SER A 1 73 ? 16.082 11.871 -22.898 1.00 96.81 73 SER A N 1
ATOM 590 C CA . SER A 1 73 ? 15.793 12.916 -21.914 1.00 96.81 73 SER A CA 1
ATOM 591 C C . SER A 1 73 ? 14.290 13.008 -21.650 1.00 96.81 73 SER A C 1
ATOM 593 O O . SER A 1 73 ? 13.864 12.923 -20.502 1.00 96.81 73 SER A O 1
ATOM 595 N N . PHE A 1 74 ? 13.471 13.070 -22.703 1.00 97.88 74 PHE A N 1
ATOM 596 C CA . PHE A 1 74 ? 12.014 13.112 -22.589 1.00 97.88 74 PHE A CA 1
ATOM 597 C C . PHE A 1 74 ? 11.452 11.891 -21.851 1.00 97.88 74 PHE A C 1
ATOM 599 O O . PHE A 1 74 ? 10.657 12.052 -20.929 1.00 97.88 74 PHE A O 1
ATOM 606 N N . ILE A 1 75 ? 11.907 10.683 -22.196 1.00 97.38 75 ILE A N 1
ATOM 607 C CA . ILE A 1 75 ? 11.494 9.444 -21.519 1.00 97.38 75 ILE A CA 1
ATOM 608 C C . ILE A 1 75 ? 11.909 9.468 -20.043 1.00 97.38 75 ILE A C 1
ATOM 610 O O . ILE A 1 75 ? 11.105 9.142 -19.172 1.00 97.38 75 ILE A O 1
ATOM 614 N N . GLY A 1 76 ? 13.139 9.891 -19.748 1.00 96.56 76 GLY A N 1
ATOM 615 C CA . GLY A 1 76 ? 13.644 10.008 -18.382 1.00 96.56 76 GLY A CA 1
ATOM 616 C C . GLY A 1 76 ? 12.836 11.003 -17.550 1.00 96.56 76 GLY A C 1
ATOM 617 O O . GLY A 1 76 ? 12.407 10.672 -16.446 1.00 96.56 76 GLY A O 1
ATOM 618 N N . PHE A 1 77 ? 12.558 12.190 -18.094 1.00 97.75 77 PHE A N 1
ATOM 619 C CA . PHE A 1 77 ? 11.716 13.192 -17.441 1.00 97.75 77 PHE A CA 1
ATOM 620 C C . PHE A 1 77 ? 10.276 12.703 -17.257 1.00 97.75 77 PHE A C 1
ATOM 622 O O . PHE A 1 77 ? 9.717 12.886 -16.178 1.00 97.75 77 PHE A O 1
ATOM 629 N N . ALA A 1 78 ? 9.687 12.034 -18.250 1.00 98.06 78 ALA A N 1
ATOM 630 C CA . ALA A 1 78 ? 8.345 11.467 -18.138 1.00 98.06 78 ALA A CA 1
ATOM 631 C C . ALA A 1 78 ? 8.266 10.409 -17.024 1.00 98.06 78 ALA A C 1
ATOM 633 O O . ALA A 1 78 ? 7.367 10.463 -16.183 1.00 98.06 78 ALA A O 1
ATOM 634 N N . LEU A 1 79 ? 9.239 9.492 -16.965 1.00 96.94 79 LEU A N 1
ATOM 635 C CA . LEU A 1 79 ? 9.335 8.495 -15.896 1.00 96.94 79 LEU A CA 1
ATOM 636 C C . LEU A 1 79 ? 9.572 9.141 -14.529 1.00 96.94 79 LEU A C 1
ATOM 638 O O . LEU A 1 79 ? 8.980 8.709 -13.544 1.00 96.94 79 LEU A O 1
ATOM 642 N N . PHE A 1 80 ? 10.390 10.191 -14.458 1.00 97.38 80 PHE A N 1
ATOM 643 C CA . PHE A 1 80 ? 10.636 10.931 -13.222 1.00 97.38 80 PHE A CA 1
ATOM 644 C C . PHE A 1 80 ? 9.373 11.637 -12.705 1.00 97.38 80 PHE A C 1
ATOM 646 O O . PHE A 1 80 ? 9.062 11.572 -11.513 1.00 97.38 80 PHE A O 1
ATOM 653 N N . ILE A 1 81 ? 8.603 12.271 -13.593 1.00 98.06 81 ILE A N 1
ATOM 654 C CA . ILE A 1 81 ? 7.322 12.905 -13.247 1.00 98.06 81 ILE A CA 1
ATOM 655 C C . ILE A 1 81 ? 6.319 11.849 -12.773 1.00 98.06 81 ILE A C 1
ATOM 657 O O . ILE A 1 81 ? 5.662 12.034 -11.752 1.00 98.06 81 ILE A O 1
ATOM 661 N N . LEU A 1 82 ? 6.235 10.713 -13.466 1.00 97.44 82 LEU A N 1
ATOM 662 C CA . LEU A 1 82 ? 5.357 9.616 -13.069 1.00 97.44 82 LEU A CA 1
ATOM 663 C C . LEU A 1 82 ? 5.759 9.063 -11.694 1.00 97.44 82 LEU A C 1
ATOM 665 O O . LEU A 1 82 ? 4.920 8.977 -10.801 1.00 97.44 82 LEU A O 1
ATOM 669 N N . ALA A 1 83 ? 7.042 8.763 -11.482 1.00 96.88 83 ALA A N 1
ATOM 670 C CA . ALA A 1 83 ? 7.548 8.247 -10.212 1.00 96.88 83 ALA A CA 1
ATOM 671 C C . ALA A 1 83 ? 7.321 9.229 -9.050 1.00 96.88 83 ALA A C 1
ATOM 673 O O . ALA A 1 83 ? 6.848 8.828 -7.987 1.00 96.88 83 ALA A O 1
ATOM 674 N N . SER A 1 84 ? 7.603 10.519 -9.254 1.00 97.75 84 SER A N 1
ATOM 675 C CA . SER A 1 84 ? 7.345 11.549 -8.240 1.00 97.75 84 SER A CA 1
ATOM 676 C C . SER A 1 84 ? 5.853 11.687 -7.927 1.00 97.75 84 SER A C 1
ATOM 678 O O . SER A 1 84 ? 5.490 11.761 -6.754 1.00 97.75 84 SER A O 1
ATOM 680 N N . CYS A 1 85 ? 4.978 11.622 -8.934 1.00 98.12 85 CYS A N 1
ATOM 681 C CA . CYS A 1 85 ? 3.528 11.605 -8.737 1.00 98.12 85 CYS A CA 1
ATOM 682 C C . CYS A 1 85 ? 3.077 10.401 -7.893 1.00 98.12 85 CYS A C 1
ATOM 684 O O . CYS A 1 85 ? 2.325 10.578 -6.933 1.00 98.12 85 CYS A O 1
ATOM 686 N N . PHE A 1 86 ? 3.586 9.199 -8.181 1.00 97.88 86 PHE A N 1
ATOM 687 C CA . PHE A 1 86 ? 3.293 7.998 -7.391 1.00 97.88 86 PHE A CA 1
ATOM 688 C C . PHE A 1 86 ? 3.743 8.133 -5.934 1.00 97.88 86 PHE A C 1
ATOM 690 O O . PHE A 1 86 ? 2.978 7.799 -5.030 1.00 97.88 86 PHE A O 1
ATOM 697 N N . ILE A 1 87 ? 4.947 8.658 -5.688 1.00 97.69 87 ILE A N 1
ATOM 698 C CA . ILE A 1 87 ? 5.462 8.876 -4.328 1.00 97.69 87 ILE A CA 1
ATOM 699 C C . ILE A 1 87 ? 4.582 9.874 -3.568 1.00 97.69 87 ILE A C 1
ATOM 701 O O . ILE A 1 87 ? 4.231 9.626 -2.415 1.00 97.69 87 ILE A O 1
ATOM 705 N N . ILE A 1 88 ? 4.185 10.978 -4.211 1.00 98.06 88 ILE A N 1
ATOM 706 C CA . ILE A 1 88 ? 3.299 11.980 -3.603 1.00 98.06 88 ILE A CA 1
ATOM 707 C C . ILE A 1 88 ? 1.933 11.362 -3.291 1.00 98.06 88 ILE A C 1
ATOM 709 O O . ILE A 1 88 ? 1.439 11.511 -2.176 1.00 98.06 88 ILE A O 1
ATOM 713 N N . CYS A 1 89 ? 1.342 10.630 -4.238 1.00 97.69 89 CYS A N 1
ATOM 714 C CA . CYS A 1 89 ? 0.051 9.969 -4.056 1.00 97.69 89 CYS A CA 1
ATOM 715 C C . CYS A 1 89 ? 0.086 8.972 -2.887 1.00 97.69 89 CYS A C 1
ATOM 717 O O . CYS A 1 89 ? -0.787 9.001 -2.019 1.00 97.69 89 CYS A O 1
ATOM 719 N N . LEU A 1 90 ? 1.138 8.152 -2.814 1.00 97.62 90 LEU A N 1
ATOM 720 C CA . LEU A 1 90 ? 1.347 7.200 -1.725 1.00 97.62 90 LEU A CA 1
ATOM 721 C C . LEU A 1 90 ? 1.544 7.913 -0.380 1.00 97.62 90 LEU A C 1
ATOM 723 O O . LEU A 1 90 ? 0.970 7.499 0.625 1.00 97.62 90 LEU A O 1
ATOM 727 N N . GLY A 1 91 ? 2.281 9.026 -0.365 1.00 97.88 91 GLY A N 1
ATOM 728 C CA . GLY A 1 91 ? 2.421 9.884 0.812 1.00 97.88 91 GLY A CA 1
ATOM 729 C C . GLY A 1 91 ? 1.077 10.438 1.294 1.00 97.88 91 GLY A C 1
ATOM 730 O O . GLY A 1 91 ? 0.738 10.298 2.469 1.00 97.88 91 GLY A O 1
ATOM 731 N N . CYS A 1 92 ? 0.270 11.002 0.392 1.00 98.06 92 CYS A N 1
ATOM 732 C CA . CYS A 1 92 ? -1.071 11.499 0.710 1.00 98.06 92 CYS A CA 1
ATOM 733 C C . CYS A 1 92 ? -1.984 10.392 1.250 1.00 98.06 92 CYS A C 1
ATOM 735 O O . CYS A 1 92 ? -2.714 10.613 2.216 1.00 98.06 92 CYS A O 1
ATOM 737 N N . PHE A 1 93 ? -1.921 9.196 0.663 1.00 98.06 93 PHE A N 1
ATOM 738 C CA . PHE A 1 93 ? -2.697 8.040 1.105 1.00 98.06 93 PHE A CA 1
ATOM 739 C C . PHE A 1 93 ? -2.330 7.603 2.530 1.00 98.06 93 PHE A C 1
ATOM 741 O O . PHE A 1 93 ? -3.217 7.409 3.362 1.00 98.06 93 PHE A O 1
ATOM 748 N N . LEU A 1 94 ? -1.035 7.522 2.851 1.00 97.50 94 LEU A N 1
ATOM 749 C CA . LEU A 1 94 ? -0.574 7.186 4.202 1.00 97.50 94 LEU A CA 1
ATOM 750 C C . LEU A 1 94 ? -0.997 8.231 5.237 1.00 97.50 94 LEU A C 1
ATOM 752 O O . LEU A 1 94 ? -1.436 7.871 6.330 1.00 97.50 94 LEU A O 1
ATOM 756 N N . VAL A 1 95 ? -0.914 9.519 4.890 1.00 98.25 95 VAL A N 1
ATOM 757 C CA . VAL A 1 95 ? -1.388 10.602 5.763 1.00 98.25 95 VAL A CA 1
ATOM 758 C C . VAL A 1 95 ? -2.895 10.486 5.993 1.00 98.25 95 VAL A C 1
ATOM 760 O O . VAL A 1 95 ? -3.337 10.563 7.137 1.00 98.25 95 VAL A O 1
ATOM 763 N N . ALA A 1 96 ? -3.687 10.233 4.947 1.00 97.94 96 ALA A N 1
ATOM 764 C CA . ALA A 1 96 ? -5.132 10.053 5.076 1.00 97.94 96 ALA A CA 1
ATOM 765 C C . ALA A 1 96 ? -5.486 8.873 5.996 1.00 97.94 96 ALA A C 1
ATOM 767 O O . ALA A 1 96 ? -6.299 9.032 6.908 1.00 97.94 96 ALA A O 1
ATOM 768 N N . ILE A 1 97 ? -4.832 7.718 5.821 1.00 98.19 97 ILE A N 1
ATOM 769 C CA . ILE A 1 97 ? -5.009 6.555 6.706 1.00 98.19 97 ILE A CA 1
ATOM 770 C C . ILE A 1 97 ? -4.643 6.910 8.146 1.00 98.19 97 ILE A C 1
ATOM 772 O O . ILE A 1 97 ? -5.392 6.578 9.062 1.00 98.19 97 ILE A O 1
ATOM 776 N N . SER A 1 98 ? -3.514 7.590 8.356 1.00 97.62 98 SER A N 1
ATOM 777 C CA . SER A 1 98 ? -3.060 7.983 9.692 1.00 97.62 98 SER A CA 1
ATOM 778 C C . SER A 1 98 ? -4.075 8.887 10.392 1.00 97.62 98 SER A C 1
ATOM 780 O O . SER A 1 98 ? -4.410 8.645 11.551 1.00 97.62 98 SER A O 1
ATOM 782 N N . VAL A 1 99 ? -4.629 9.869 9.676 1.00 98.25 99 VAL A N 1
ATOM 783 C CA . VAL A 1 9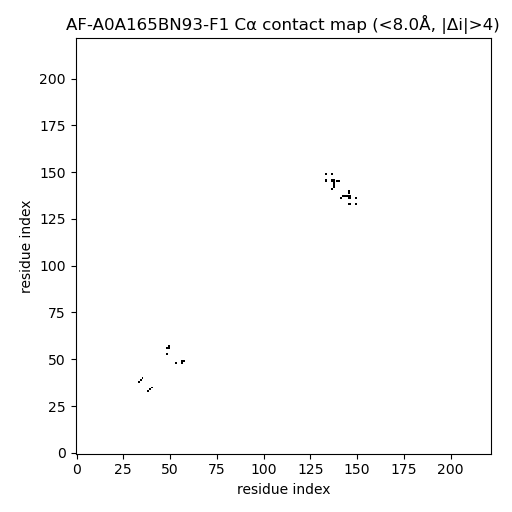9 ? -5.665 10.768 10.198 1.00 98.25 99 VAL A CA 1
ATOM 784 C C . VAL A 1 99 ? -6.932 9.988 10.558 1.00 98.25 99 VAL A C 1
ATOM 786 O O . VAL A 1 99 ? -7.444 10.138 11.667 1.00 98.25 99 VAL A O 1
ATOM 789 N N . ILE A 1 100 ? -7.413 9.113 9.670 1.00 98.25 100 ILE A N 1
ATOM 790 C CA . ILE A 1 100 ? -8.603 8.286 9.925 1.00 98.25 100 ILE A CA 1
ATOM 791 C C . ILE A 1 100 ? -8.381 7.371 11.136 1.00 98.25 100 ILE A C 1
ATOM 793 O O . ILE A 1 100 ? -9.246 7.289 12.006 1.00 98.25 100 ILE A O 1
ATOM 797 N N . ALA A 1 101 ? -7.220 6.721 11.232 1.00 97.81 101 ALA A N 1
ATOM 798 C CA . ALA A 1 101 ? -6.875 5.851 12.352 1.00 97.81 101 ALA A CA 1
ATOM 799 C C . ALA A 1 101 ? -6.786 6.626 13.674 1.00 97.81 101 ALA A C 1
ATOM 801 O O . ALA A 1 101 ? -7.281 6.156 14.699 1.00 97.81 101 ALA A O 1
ATOM 802 N N . PHE A 1 102 ? -6.210 7.830 13.650 1.00 97.94 102 PHE A N 1
ATOM 803 C CA . PHE A 1 102 ? -6.125 8.709 14.811 1.00 97.94 102 PHE A CA 1
ATOM 804 C C . PHE A 1 102 ? -7.520 9.104 15.307 1.00 97.94 102 PHE A C 1
ATOM 806 O O . PHE A 1 102 ? -7.855 8.851 16.464 1.00 97.94 102 PHE A O 1
ATOM 813 N N . PHE A 1 103 ? -8.379 9.634 14.431 1.00 98.06 103 PHE A N 1
ATOM 814 C CA . PHE A 1 103 ? -9.756 9.977 14.800 1.00 98.06 103 PHE A CA 1
ATOM 815 C C . PHE A 1 103 ? -10.571 8.753 15.230 1.00 98.06 103 PHE A C 1
ATOM 817 O O . PHE A 1 103 ? -11.325 8.834 16.198 1.00 98.06 103 PHE A O 1
ATOM 824 N N . GLY A 1 104 ? -10.382 7.608 14.571 1.00 97.62 104 GLY A N 1
ATOM 825 C CA . GLY A 1 104 ? -11.006 6.343 14.952 1.00 97.62 104 GLY A CA 1
ATOM 826 C C . GLY A 1 104 ? -10.612 5.902 16.363 1.00 97.62 104 GLY A C 1
ATOM 827 O O . GLY A 1 104 ? -11.477 5.535 17.155 1.00 97.62 104 GLY A O 1
ATOM 828 N N . MET A 1 105 ? -9.330 6.009 16.721 1.00 97.81 105 MET A N 1
ATOM 829 C CA . MET A 1 105 ? -8.845 5.701 18.069 1.00 97.81 105 MET A CA 1
ATOM 830 C C . MET A 1 105 ? -9.454 6.638 19.118 1.00 97.81 105 MET A C 1
ATOM 832 O O . MET A 1 105 ? -9.928 6.167 20.151 1.00 97.81 105 MET A O 1
ATOM 836 N N . PHE A 1 106 ? -9.496 7.946 18.845 1.00 97.62 106 PHE A N 1
ATOM 837 C CA . PHE A 1 106 ? -10.153 8.918 19.727 1.00 97.62 106 PHE A CA 1
ATOM 838 C C . PHE A 1 106 ? -11.640 8.611 19.912 1.00 97.62 106 PHE A C 1
ATOM 840 O O . PHE A 1 106 ? -12.149 8.658 21.032 1.00 97.62 106 PHE A O 1
ATOM 847 N N . PHE A 1 107 ? -12.328 8.246 18.831 1.00 97.69 107 PHE A N 1
ATOM 848 C CA . PHE A 1 107 ? -13.734 7.872 18.874 1.00 97.69 107 PHE A CA 1
ATOM 849 C C . PHE A 1 107 ? -13.960 6.623 19.734 1.00 97.69 107 PHE A C 1
ATOM 851 O O . PHE A 1 107 ? -14.772 6.661 20.660 1.00 97.69 107 PHE A O 1
ATOM 858 N N . VAL A 1 108 ? -13.186 5.554 19.517 1.00 98.00 108 VAL A N 1
ATOM 859 C CA . VAL A 1 108 ? -13.253 4.327 20.329 1.00 98.00 108 VAL A CA 1
ATOM 860 C C . VAL A 1 108 ? -12.950 4.616 21.800 1.00 98.00 108 VAL A C 1
ATOM 862 O O . VAL A 1 108 ? -13.682 4.152 22.672 1.00 98.00 108 VAL A O 1
ATOM 865 N N . ALA A 1 109 ? -11.930 5.426 22.094 1.00 98.06 109 ALA A N 1
ATOM 866 C CA . ALA A 1 109 ? -11.606 5.827 23.461 1.00 98.06 109 ALA A CA 1
ATOM 867 C C . ALA A 1 109 ? -12.762 6.600 24.121 1.00 98.06 109 ALA A C 1
ATOM 869 O O . ALA A 1 109 ? -13.103 6.332 25.273 1.00 98.06 109 ALA A O 1
ATOM 870 N N . SER A 1 110 ? -13.406 7.516 23.388 1.00 98.06 110 SER A N 1
ATOM 871 C CA . SER A 1 110 ? -14.561 8.273 23.887 1.00 98.06 110 SER A CA 1
ATOM 872 C C . SER A 1 110 ? -15.781 7.381 24.151 1.00 98.06 110 SER A C 1
ATOM 874 O O . SER A 1 110 ? -16.454 7.543 25.171 1.00 98.06 110 SER A O 1
ATOM 876 N N . LEU A 1 111 ? -16.032 6.386 23.293 1.00 97.81 111 LEU A N 1
ATOM 877 C CA . LEU A 1 111 ? -17.083 5.387 23.497 1.00 97.81 111 LEU A CA 1
ATOM 878 C C . LEU A 1 111 ? -16.802 4.529 24.730 1.00 97.81 111 LEU A C 1
ATOM 880 O O . LEU A 1 111 ? -17.697 4.284 25.532 1.00 97.81 111 LEU A O 1
ATOM 884 N N . LEU A 1 112 ? -15.552 4.110 24.922 1.00 98.25 112 LEU A N 1
ATOM 885 C CA . LEU A 1 112 ? -15.170 3.312 26.083 1.00 98.25 112 LEU A CA 1
ATOM 886 C C . LEU A 1 112 ? -15.284 4.117 27.384 1.00 98.25 112 LEU A C 1
ATOM 888 O O . LEU A 1 112 ? -15.777 3.604 28.387 1.00 98.25 112 LEU A O 1
ATOM 892 N N . ALA A 1 113 ? -14.884 5.391 27.361 1.00 97.75 113 ALA A N 1
ATOM 893 C CA . ALA A 1 113 ? -15.023 6.294 28.498 1.00 97.75 113 ALA A CA 1
ATOM 894 C C . ALA A 1 113 ? -16.497 6.547 28.847 1.00 97.75 113 ALA A C 1
ATOM 896 O O . ALA A 1 113 ? -16.883 6.429 30.009 1.00 97.75 113 ALA A O 1
ATOM 897 N N . THR A 1 114 ? -17.338 6.845 27.852 1.00 97.44 114 THR A N 1
ATOM 898 C CA . THR A 1 114 ? -18.783 7.052 28.059 1.00 97.44 114 THR A CA 1
ATOM 899 C C . THR A 1 114 ? -19.486 5.780 28.525 1.00 97.44 114 THR A C 1
ATOM 901 O O . THR A 1 114 ? -20.321 5.852 29.426 1.00 97.44 114 THR A O 1
ATOM 904 N N . LEU A 1 115 ? -19.102 4.610 28.006 1.00 97.50 115 LEU A N 1
ATOM 905 C CA . LEU A 1 115 ? -19.567 3.315 28.501 1.00 97.50 115 LEU A CA 1
ATOM 906 C C . LEU A 1 115 ? -19.150 3.100 29.958 1.00 97.50 115 LEU A C 1
ATOM 908 O O . LEU A 1 115 ? -19.984 2.725 30.778 1.00 97.50 115 LEU A O 1
ATOM 912 N N . GLY A 1 116 ? -17.897 3.397 30.310 1.00 97.31 116 GLY A N 1
ATOM 913 C CA . GLY A 1 116 ? -17.410 3.318 31.687 1.00 97.31 116 GLY A CA 1
ATOM 914 C C . GLY A 1 116 ? -18.201 4.216 32.640 1.00 97.31 116 GLY A C 1
ATOM 915 O O . GLY A 1 116 ? -18.648 3.758 33.691 1.00 97.31 116 GLY A O 1
ATOM 916 N N . VAL A 1 117 ? -18.451 5.469 32.245 1.00 98.19 117 VAL A N 1
ATOM 917 C CA . VAL A 1 117 ? -19.293 6.405 33.007 1.00 98.19 117 VAL A CA 1
ATOM 918 C C . VAL A 1 117 ? -20.720 5.876 33.132 1.00 98.19 117 VAL A C 1
ATOM 920 O O . VAL A 1 117 ? -21.275 5.900 34.225 1.00 98.19 117 VAL A O 1
ATOM 923 N N . SER A 1 118 ? -21.307 5.355 32.052 1.00 97.69 118 SER A N 1
ATOM 924 C CA . SER A 1 118 ? -22.661 4.791 32.060 1.00 97.69 118 SER A CA 1
ATOM 925 C C . SER A 1 118 ? -22.779 3.591 33.005 1.00 97.69 118 SER A C 1
ATOM 927 O O . SER A 1 118 ? -23.696 3.546 33.828 1.00 97.69 118 SER A O 1
ATOM 929 N N . VAL A 1 119 ? -21.824 2.658 32.958 1.00 97.44 119 VAL A N 1
ATOM 930 C CA . VAL A 1 119 ? -21.772 1.495 33.857 1.00 97.44 119 VAL A CA 1
ATOM 931 C C . VAL A 1 119 ? -21.598 1.940 35.306 1.00 97.44 119 VAL A C 1
ATOM 933 O O . VAL A 1 119 ? -22.320 1.458 36.176 1.00 97.44 119 VAL A O 1
ATOM 936 N N . PHE A 1 120 ? -20.698 2.889 35.574 1.00 97.62 120 PHE A N 1
ATOM 937 C CA . PHE A 1 120 ? -20.473 3.411 36.921 1.00 97.62 120 PHE A CA 1
ATOM 938 C C . PHE A 1 120 ? -21.714 4.115 37.478 1.00 97.62 120 PHE A C 1
ATOM 940 O O . PHE A 1 120 ? -22.117 3.856 38.610 1.00 97.62 120 PHE A O 1
ATOM 947 N N . LEU A 1 121 ? -22.359 4.963 36.673 1.00 97.44 121 LEU A N 1
ATOM 948 C CA . LEU A 1 121 ? -23.569 5.682 37.062 1.00 97.44 121 LEU A CA 1
ATOM 949 C C . LEU A 1 121 ? -24.734 4.715 37.308 1.00 97.44 121 LEU A C 1
ATOM 951 O O . LEU A 1 121 ? -25.464 4.865 38.286 1.00 97.44 121 LEU A O 1
ATOM 955 N N . THR A 1 122 ? -24.864 3.683 36.470 1.00 97.06 122 THR A N 1
ATOM 956 C CA . THR A 1 122 ? -25.859 2.615 36.645 1.00 97.06 122 THR A CA 1
ATOM 957 C C . THR A 1 122 ? -25.585 1.820 37.919 1.00 97.06 122 THR A C 1
ATOM 959 O O . THR A 1 122 ? -26.495 1.615 38.716 1.00 97.06 122 THR A O 1
ATOM 962 N N . ALA A 1 123 ? -24.332 1.430 38.168 1.00 95.94 123 ALA A N 1
ATOM 963 C CA . ALA A 1 123 ? -23.937 0.723 39.384 1.00 95.94 123 ALA A CA 1
ATOM 964 C C . ALA A 1 123 ? -24.190 1.564 40.643 1.00 95.94 123 ALA A C 1
ATOM 966 O O . ALA A 1 123 ? -24.691 1.042 41.637 1.00 95.94 123 ALA A O 1
ATOM 967 N N . PHE A 1 124 ? -23.905 2.868 40.597 1.00 97.62 124 PHE A N 1
ATOM 968 C CA . PHE A 1 124 ? -24.174 3.784 41.703 1.00 97.62 124 PHE A CA 1
ATOM 969 C C . PHE A 1 124 ? -25.675 3.984 41.931 1.00 97.62 124 PHE A C 1
ATOM 971 O O . PHE A 1 124 ? -26.123 3.972 43.074 1.00 97.62 124 PHE A O 1
ATOM 978 N N . GLY A 1 125 ? -26.467 4.107 40.863 1.00 96.44 125 GLY A N 1
ATOM 979 C CA . GLY A 1 125 ? -27.925 4.193 40.946 1.00 96.44 125 GLY A CA 1
ATOM 980 C C . GLY A 1 125 ? -28.548 2.929 41.542 1.00 96.44 125 GLY A C 1
ATOM 981 O O . GLY A 1 125 ? -29.304 3.011 42.509 1.00 96.44 125 GLY A O 1
ATOM 982 N N . VAL A 1 126 ? -28.176 1.754 41.023 1.00 95.31 126 VAL A N 1
ATOM 983 C CA . VAL A 1 126 ? -28.638 0.448 41.525 1.00 95.31 126 VAL A CA 1
ATOM 984 C C . VAL A 1 126 ? -28.171 0.216 42.964 1.00 95.31 126 VAL A C 1
ATOM 986 O O . VAL A 1 126 ? -28.957 -0.217 43.809 1.00 95.31 126 VAL A O 1
ATOM 989 N N . GLY A 1 127 ? -26.913 0.536 43.271 1.00 94.38 127 GLY A N 1
ATOM 990 C CA . GLY A 1 127 ? -26.347 0.416 44.613 1.00 94.38 127 GLY A CA 1
ATOM 991 C C . GLY A 1 127 ? -27.024 1.354 45.612 1.00 94.38 127 GLY A C 1
ATOM 992 O O . GLY A 1 127 ? -27.452 0.913 46.675 1.00 94.38 127 GLY A O 1
ATOM 993 N N . GLY A 1 128 ? -27.198 2.626 45.251 1.00 96.75 128 GLY A N 1
ATOM 994 C CA . GLY A 1 128 ? -27.890 3.623 46.065 1.00 96.75 128 GLY A CA 1
ATOM 995 C C . GLY A 1 128 ? -29.342 3.238 46.331 1.00 96.75 128 GLY A C 1
ATOM 996 O O . GLY A 1 128 ? -29.775 3.262 47.481 1.00 96.75 128 GLY A O 1
ATOM 997 N N . TYR A 1 129 ? -30.069 2.795 45.301 1.00 95.50 129 TYR A N 1
ATOM 998 C CA . TYR A 1 129 ? -31.425 2.261 45.448 1.00 95.50 129 TYR A CA 1
ATOM 999 C C . TYR A 1 129 ? -31.464 1.065 46.408 1.00 95.50 129 TYR A C 1
ATOM 1001 O O . TYR A 1 129 ? -32.280 1.044 47.329 1.00 95.50 129 TYR A O 1
ATOM 1009 N N . SER A 1 130 ? -30.537 0.116 46.250 1.00 90.75 130 SER A N 1
ATOM 1010 C CA . SER A 1 130 ? -30.445 -1.078 47.102 1.00 90.75 130 SER A CA 1
ATOM 1011 C C . SER A 1 130 ? -30.196 -0.725 48.571 1.00 90.75 130 SER A C 1
ATOM 1013 O O . SER A 1 130 ? -30.857 -1.264 49.458 1.00 90.75 130 SER A O 1
ATOM 1015 N N . VAL A 1 131 ? -29.280 0.212 48.840 1.00 93.94 131 VAL A N 1
ATOM 1016 C CA . VAL A 1 131 ? -28.967 0.693 50.198 1.00 93.94 131 VAL A CA 1
ATOM 1017 C C . VAL A 1 131 ? -30.166 1.416 50.810 1.00 93.94 131 VAL A C 1
ATOM 1019 O O . VAL A 1 131 ? -30.490 1.194 51.976 1.00 93.94 131 VAL A O 1
ATOM 1022 N N . LEU A 1 132 ? -30.846 2.261 50.034 1.00 95.44 132 LEU A N 1
ATOM 1023 C CA . LEU A 1 132 ? -31.996 3.036 50.498 1.00 95.44 132 LEU A CA 1
ATOM 1024 C C . LEU A 1 132 ? -33.178 2.114 50.826 1.00 95.44 132 LEU A C 1
ATOM 1026 O O . LEU A 1 132 ? -33.781 2.239 51.892 1.00 95.44 132 LEU A O 1
ATOM 1030 N N . GLN A 1 133 ? -33.451 1.128 49.969 1.00 92.38 133 GLN A N 1
ATOM 1031 C CA . GLN A 1 133 ? -34.458 0.099 50.219 1.00 92.38 133 GLN A CA 1
ATOM 1032 C C . GLN A 1 133 ? -34.121 -0.716 51.478 1.00 92.38 133 GLN A C 1
ATOM 1034 O O . GLN A 1 133 ? -34.976 -0.885 52.346 1.00 92.38 133 GLN A O 1
ATOM 1039 N N . MET A 1 134 ? -32.867 -1.156 51.629 1.00 88.81 134 MET A N 1
ATOM 1040 C CA . MET A 1 134 ? -32.410 -1.873 52.824 1.00 88.81 134 MET A CA 1
ATOM 1041 C C . MET A 1 134 ? -32.587 -1.027 54.094 1.00 88.81 134 MET A C 1
ATOM 1043 O O . MET A 1 134 ? -33.076 -1.530 55.103 1.00 88.81 134 MET A O 1
ATOM 1047 N N . ALA A 1 135 ? -32.250 0.265 54.044 1.00 93.81 135 ALA A N 1
ATOM 1048 C CA . ALA A 1 135 ? -32.425 1.184 55.167 1.00 93.81 135 ALA A CA 1
ATOM 1049 C C . ALA A 1 135 ? -33.903 1.344 55.564 1.00 93.81 135 ALA A C 1
ATOM 1051 O O . ALA A 1 135 ? -34.219 1.377 56.756 1.00 93.81 135 ALA A O 1
ATOM 1052 N N . LEU A 1 136 ? -34.812 1.397 54.583 1.00 94.00 136 LEU A N 1
ATOM 1053 C CA . LEU A 1 136 ? -36.255 1.436 54.833 1.00 94.00 136 LEU A CA 1
ATOM 1054 C C . LEU A 1 136 ? -36.757 0.139 55.490 1.00 94.00 136 LEU A C 1
ATOM 1056 O O . LEU A 1 136 ? -37.477 0.219 56.485 1.00 94.00 136 LEU A O 1
ATOM 1060 N N . LEU A 1 137 ? -36.335 -1.038 55.007 1.00 90.81 137 LEU A N 1
ATOM 1061 C CA . LEU A 1 137 ? -36.723 -2.332 55.595 1.00 90.81 137 LEU A CA 1
ATOM 1062 C C . LEU A 1 137 ? -36.182 -2.512 57.021 1.00 90.81 137 LEU A C 1
ATOM 1064 O O . LEU A 1 137 ? -36.909 -2.952 57.908 1.00 90.81 137 LEU A O 1
ATOM 1068 N N . VAL A 1 138 ? -34.924 -2.133 57.273 1.00 93.38 138 VAL A N 1
ATOM 1069 C CA . VAL A 1 138 ? -34.315 -2.213 58.615 1.00 93.38 138 VAL A CA 1
ATOM 1070 C C . VAL A 1 138 ? -35.050 -1.320 59.613 1.00 93.38 138 VAL A C 1
ATOM 1072 O O . VAL A 1 138 ? -35.187 -1.687 60.781 1.00 93.38 138 VAL A O 1
ATOM 1075 N N . ARG A 1 139 ? -35.542 -0.159 59.162 1.00 94.94 139 ARG A N 1
ATOM 1076 C CA . ARG A 1 139 ? -36.325 0.753 60.000 1.00 94.94 139 ARG A CA 1
ATOM 1077 C C . ARG A 1 139 ? -37.721 0.208 60.320 1.00 94.94 139 ARG A C 1
ATOM 1079 O O . ARG A 1 139 ? -38.226 0.515 61.394 1.00 94.94 139 ARG A O 1
ATOM 1086 N N . ALA A 1 140 ? -38.327 -0.559 59.415 1.00 94.81 140 ALA A N 1
ATOM 1087 C CA . ALA A 1 140 ? -39.665 -1.120 59.595 1.00 94.81 140 ALA A CA 1
ATOM 1088 C C . ALA A 1 140 ? -39.667 -2.399 60.455 1.00 94.81 140 ALA A C 1
ATOM 1090 O O . ALA A 1 140 ? -40.375 -2.452 61.457 1.00 94.81 140 ALA A O 1
ATOM 1091 N N . ASP A 1 141 ? -38.835 -3.389 60.112 1.00 93.50 141 ASP A N 1
ATOM 1092 C CA . ASP A 1 141 ? -38.910 -4.755 60.671 1.00 93.50 141 ASP A CA 1
ATOM 1093 C C . ASP A 1 141 ? -37.736 -5.109 61.605 1.00 93.50 141 ASP A C 1
ATOM 1095 O O . ASP A 1 141 ? -37.619 -6.225 62.122 1.00 93.50 141 A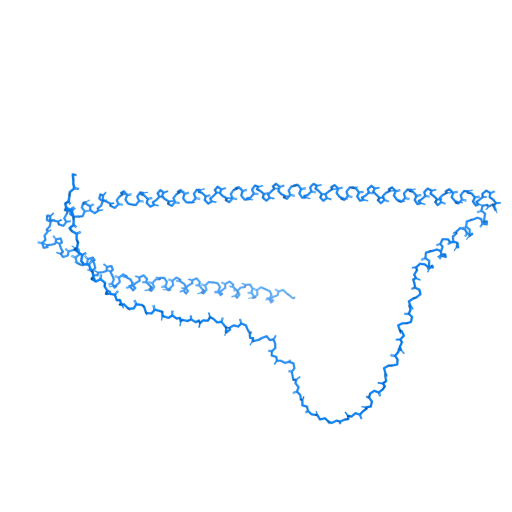SP A O 1
ATOM 1099 N N . GLY A 1 142 ? -36.833 -4.154 61.831 1.00 93.00 142 GLY A N 1
ATOM 1100 C CA . GLY A 1 142 ? -35.611 -4.347 62.600 1.00 93.00 142 GLY A CA 1
ATOM 1101 C C . GLY A 1 142 ? -34.469 -4.999 61.799 1.00 93.00 142 GLY A C 1
ATOM 1102 O O . GLY A 1 142 ? -34.658 -5.564 60.718 1.00 93.00 142 GLY A O 1
ATOM 1103 N N . PRO A 1 143 ? -33.231 -4.948 62.325 1.00 91.81 143 PRO A N 1
ATOM 1104 C CA . PRO A 1 143 ? -32.022 -5.245 61.555 1.00 91.81 143 PRO A CA 1
ATOM 1105 C C . PRO A 1 143 ? -31.845 -6.722 61.181 1.00 91.81 143 PRO A C 1
ATOM 1107 O O . PRO A 1 143 ? -31.221 -7.016 60.168 1.00 91.81 143 PRO A O 1
ATOM 1110 N N . ARG A 1 144 ? -32.378 -7.669 61.967 1.00 89.88 144 ARG A N 1
ATOM 1111 C CA . ARG A 1 144 ? -32.218 -9.111 61.686 1.00 89.88 144 ARG A CA 1
ATOM 1112 C C . ARG A 1 144 ? -33.225 -9.644 60.667 1.00 89.88 144 ARG A C 1
ATOM 1114 O O . ARG A 1 144 ? -32.851 -10.458 59.829 1.00 89.88 144 ARG A O 1
ATOM 1121 N N . ALA A 1 145 ? -34.477 -9.195 60.731 1.00 90.69 145 ALA A N 1
ATOM 1122 C CA . ALA A 1 145 ? -35.517 -9.641 59.806 1.00 90.69 145 ALA A CA 1
ATOM 1123 C C . ALA A 1 145 ? -35.376 -8.971 58.427 1.00 90.69 145 ALA A C 1
ATOM 1125 O O . ALA A 1 145 ? -35.500 -9.648 57.405 1.00 90.69 145 ALA A O 1
ATOM 1126 N N . GLY A 1 146 ? -35.019 -7.679 58.396 1.00 88.25 146 GLY A N 1
ATOM 1127 C CA . GLY A 1 146 ? -34.915 -6.907 57.154 1.00 88.25 146 GLY A CA 1
ATOM 1128 C C . GLY A 1 146 ? -33.881 -7.447 56.159 1.00 88.25 146 GLY A C 1
ATOM 1129 O O . GLY A 1 146 ? -34.156 -7.500 54.963 1.00 88.25 146 GLY A O 1
ATOM 1130 N N . ILE A 1 147 ? -32.716 -7.912 56.633 1.00 90.69 147 ILE A N 1
ATOM 1131 C CA . ILE A 1 147 ? -31.647 -8.425 55.753 1.00 90.69 147 ILE A CA 1
ATOM 1132 C C . ILE A 1 147 ? -32.066 -9.735 55.077 1.00 90.69 147 ILE A C 1
ATOM 1134 O O . ILE A 1 147 ? -31.906 -9.881 53.865 1.00 90.69 147 ILE A O 1
ATOM 1138 N N . ASN A 1 148 ? -32.628 -10.676 55.843 1.00 89.56 148 ASN A N 1
ATOM 1139 C CA . ASN A 1 148 ? -33.063 -11.965 55.300 1.00 89.56 148 ASN A CA 1
ATOM 1140 C C . ASN A 1 148 ? -34.216 -11.795 54.302 1.00 89.56 148 ASN A C 1
ATOM 1142 O O . ASN A 1 148 ? -34.190 -12.411 53.236 1.00 89.56 148 ASN A O 1
ATOM 1146 N N . GLY A 1 149 ? -35.183 -10.923 54.611 1.00 88.44 149 GLY A N 1
ATOM 1147 C CA . GLY A 1 149 ? -36.287 -10.611 53.701 1.00 88.44 149 GLY A CA 1
ATOM 1148 C C . GLY A 1 149 ? -35.805 -9.994 52.386 1.00 88.44 149 GLY A C 1
ATOM 1149 O O . GLY A 1 149 ? -36.192 -10.449 51.310 1.00 88.44 149 GLY A O 1
ATOM 1150 N N . TRP A 1 150 ? -34.889 -9.023 52.460 1.00 89.56 150 TRP A N 1
ATOM 1151 C CA . TRP A 1 150 ? -34.307 -8.376 51.280 1.00 89.56 150 TRP A CA 1
ATOM 1152 C C . TRP A 1 150 ? -33.552 -9.363 50.377 1.00 89.56 150 TRP A C 1
ATOM 1154 O O . TRP A 1 150 ? -33.736 -9.369 49.158 1.00 89.56 150 TRP A O 1
ATOM 1164 N N . MET A 1 151 ? -32.736 -10.245 50.963 1.00 91.62 151 MET A N 1
ATOM 1165 C CA . MET A 1 151 ? -31.948 -11.217 50.199 1.00 91.62 151 MET A CA 1
ATOM 1166 C C . MET A 1 151 ? -32.848 -12.228 49.472 1.00 91.62 151 MET A C 1
ATOM 1168 O O . MET A 1 151 ? -32.572 -12.601 48.330 1.00 91.62 151 MET A O 1
ATOM 1172 N N . GLN A 1 152 ? -33.950 -12.638 50.108 1.00 92.31 152 GLN A N 1
ATOM 1173 C CA . GLN A 1 152 ? -34.919 -13.560 49.520 1.00 92.31 152 GLN A CA 1
ATOM 1174 C C . GLN A 1 152 ? -35.704 -12.914 48.366 1.00 92.31 152 GLN A C 1
ATOM 1176 O O . GLN A 1 152 ? -35.878 -13.554 47.327 1.00 92.31 152 GLN A O 1
ATOM 1181 N N . GLN A 1 153 ? -36.093 -11.641 48.502 1.00 88.31 153 GLN A N 1
ATOM 1182 C CA . GLN A 1 153 ? -36.756 -10.876 47.437 1.00 88.31 153 GLN A CA 1
ATOM 1183 C C . GLN A 1 153 ? -35.837 -10.665 46.225 1.00 88.31 153 GLN A C 1
ATOM 1185 O O . GLN A 1 153 ? -36.232 -10.952 45.095 1.00 88.31 153 GLN A O 1
ATOM 1190 N N . ASN A 1 154 ? -34.580 -10.255 46.437 1.00 88.88 154 ASN A N 1
ATOM 1191 C CA . ASN A 1 154 ? -33.629 -10.073 45.331 1.00 88.88 154 ASN A CA 1
ATOM 1192 C C . ASN A 1 154 ? -33.313 -11.377 44.600 1.00 88.88 154 ASN A C 1
ATOM 1194 O O . ASN A 1 154 ? -33.192 -11.394 43.374 1.00 88.88 154 ASN A O 1
ATOM 1198 N N . LYS A 1 155 ? -33.226 -12.488 45.337 1.00 91.94 155 LYS A N 1
ATOM 1199 C CA . LYS A 1 155 ? -33.063 -13.807 44.730 1.00 91.94 155 LYS A CA 1
ATOM 1200 C C . LYS A 1 155 ? -34.282 -14.154 43.868 1.00 91.94 155 LYS A C 1
ATOM 1202 O O . LYS A 1 155 ? -34.111 -14.590 42.738 1.00 91.94 155 LYS A O 1
ATOM 1207 N N . GLN A 1 156 ? -35.503 -13.898 44.339 1.00 90.94 156 GLN A N 1
ATOM 1208 C CA . GLN A 1 156 ? -36.701 -14.128 43.527 1.00 90.94 156 GLN A CA 1
ATOM 1209 C C . GLN A 1 156 ? -36.711 -13.296 42.238 1.00 90.94 156 GLN A C 1
ATOM 1211 O O . GLN A 1 156 ? -36.986 -13.860 41.186 1.00 90.94 156 GLN A O 1
ATOM 1216 N N . HIS A 1 157 ? -36.336 -12.014 42.268 1.00 87.75 157 HIS A N 1
ATOM 1217 C CA . HIS A 1 157 ? -36.293 -11.184 41.054 1.00 87.75 157 HIS A CA 1
ATOM 1218 C C . HIS A 1 157 ? -35.228 -11.634 40.036 1.00 87.75 157 HIS A C 1
ATOM 1220 O O . HIS A 1 157 ? -35.490 -11.646 38.830 1.00 87.75 157 HIS A O 1
ATOM 1226 N N . LEU A 1 158 ? -34.046 -12.050 40.505 1.00 87.50 158 LEU A N 1
ATOM 1227 C CA . LEU A 1 158 ? -32.976 -12.545 39.629 1.00 87.50 158 LEU A CA 1
ATOM 1228 C C . LEU A 1 158 ? -33.298 -13.911 39.013 1.00 87.50 158 LEU A C 1
ATOM 1230 O O . LEU A 1 158 ? -32.975 -14.147 37.855 1.00 87.50 158 LEU A O 1
ATOM 1234 N N . PHE A 1 159 ? -33.942 -14.811 39.759 1.00 88.50 159 PHE A N 1
ATOM 1235 C CA . PHE A 1 159 ? -34.277 -16.144 39.247 1.00 88.50 159 PHE A CA 1
ATOM 1236 C C . PHE A 1 159 ? -35.603 -16.186 38.474 1.00 88.50 159 PHE A C 1
ATOM 1238 O O . PHE A 1 159 ? -35.739 -17.012 37.579 1.00 88.50 159 PHE A O 1
ATOM 1245 N N . ALA A 1 160 ? -36.555 -15.287 38.747 1.00 86.69 160 ALA A N 1
ATOM 1246 C CA . ALA A 1 160 ? -37.822 -15.219 38.008 1.00 86.69 160 ALA A CA 1
ATOM 1247 C C . ALA A 1 160 ? -37.665 -14.703 36.567 1.00 86.69 160 ALA A C 1
ATOM 1249 O O . ALA A 1 160 ? -38.563 -14.889 35.751 1.00 86.69 160 ALA A O 1
ATOM 1250 N N . SER A 1 161 ? -36.542 -14.051 36.249 1.00 81.88 161 SER A N 1
ATOM 1251 C CA . SER A 1 161 ? -36.254 -13.520 34.911 1.00 81.88 161 SER A CA 1
ATOM 1252 C C . SER A 1 161 ? -35.522 -14.504 33.999 1.00 81.88 161 SER A C 1
ATOM 1254 O O . SER A 1 161 ? -35.417 -14.238 32.804 1.00 81.88 161 SER A O 1
ATOM 1256 N N . MET A 1 162 ? -35.076 -15.661 34.503 1.00 84.00 162 MET A N 1
ATOM 1257 C CA . MET A 1 162 ? -34.774 -16.784 33.619 1.00 84.00 162 MET A CA 1
ATOM 1258 C C . MET A 1 162 ? -36.116 -17.358 33.161 1.00 84.00 162 MET A C 1
ATOM 1260 O O . MET A 1 162 ? -36.801 -17.962 33.991 1.00 84.00 162 MET A O 1
ATOM 1264 N N . PRO A 1 163 ? -36.528 -17.179 31.887 1.00 74.38 163 PRO A N 1
ATOM 1265 C CA . PRO A 1 163 ? -37.682 -17.899 31.378 1.00 74.38 163 PRO A CA 1
ATOM 1266 C C . PRO A 1 163 ? -37.389 -19.369 31.636 1.00 74.38 163 PRO A C 1
ATOM 1268 O O . PRO A 1 163 ? -36.337 -19.863 31.215 1.00 74.38 163 PRO A O 1
ATOM 1271 N N . ALA A 1 164 ? -38.255 -20.021 32.420 1.00 73.69 164 ALA A N 1
ATOM 1272 C CA . ALA A 1 164 ? -38.187 -21.454 32.641 1.00 73.69 164 ALA A CA 1
ATOM 1273 C C . ALA A 1 164 ? -37.985 -22.051 31.262 1.00 73.69 164 ALA A C 1
ATOM 1275 O O . ALA A 1 164 ? -38.833 -21.819 30.402 1.00 73.69 164 ALA A O 1
ATOM 1276 N N . LYS A 1 165 ? -36.795 -22.632 31.048 1.00 66.94 165 LYS A N 1
ATOM 1277 C CA . LYS A 1 165 ? -36.346 -23.208 29.787 1.00 66.94 165 LYS A CA 1
ATOM 1278 C C . LYS A 1 165 ? -37.527 -24.025 29.319 1.00 66.94 165 LYS A C 1
ATOM 1280 O O . LYS A 1 165 ? -37.788 -25.066 29.918 1.00 66.94 165 LYS A O 1
ATOM 1285 N N . SER A 1 166 ? -38.306 -23.454 28.399 1.00 62.84 166 SER A N 1
ATOM 1286 C CA . SER A 1 166 ? -39.521 -24.074 27.913 1.00 62.84 166 SER A CA 1
ATOM 1287 C C . SER A 1 166 ? -39.024 -25.422 27.475 1.00 62.84 166 SER A C 1
ATOM 1289 O O . SER A 1 166 ? -38.069 -25.458 26.689 1.00 62.84 166 SER A O 1
ATOM 1291 N N . GLU A 1 167 ? -39.544 -26.478 28.106 1.00 61.62 167 GLU A N 1
ATOM 1292 C CA . GLU A 1 167 ? -39.468 -27.824 27.574 1.00 61.62 167 GLU A CA 1
ATOM 1293 C C . GLU A 1 167 ? -39.591 -27.635 26.075 1.00 61.62 167 GLU A C 1
ATOM 1295 O O . GLU A 1 167 ? -40.605 -27.142 25.581 1.00 61.62 167 GLU A O 1
ATOM 1300 N N . PHE A 1 168 ? -38.453 -27.796 25.395 1.00 59.22 168 PHE A N 1
ATOM 1301 C CA . PHE A 1 168 ? -38.420 -27.893 23.961 1.00 59.22 168 PHE A CA 1
ATOM 1302 C C . PHE A 1 168 ? -39.253 -29.130 23.771 1.00 59.22 168 PHE A C 1
ATOM 1304 O O . PHE A 1 168 ? -38.783 -30.225 24.088 1.00 59.22 168 PHE A O 1
ATOM 1311 N N . ASP A 1 169 ? -40.528 -28.868 23.492 1.00 59.28 169 ASP A N 1
ATOM 1312 C CA . ASP A 1 169 ? -41.578 -29.833 23.321 1.00 59.28 169 ASP A CA 1
ATOM 1313 C C . ASP A 1 169 ? -40.921 -30.894 22.463 1.00 59.28 169 ASP A C 1
ATOM 1315 O O . ASP A 1 169 ? -40.549 -30.652 21.309 1.00 59.28 169 ASP A O 1
ATOM 1319 N N . ALA A 1 170 ? -40.664 -32.046 23.076 1.00 63.75 170 ALA A N 1
ATOM 1320 C CA . ALA A 1 170 ? -40.437 -33.265 22.347 1.00 63.75 170 ALA A CA 1
ATOM 1321 C C . ALA A 1 170 ? -41.798 -33.589 21.726 1.00 63.75 170 ALA A 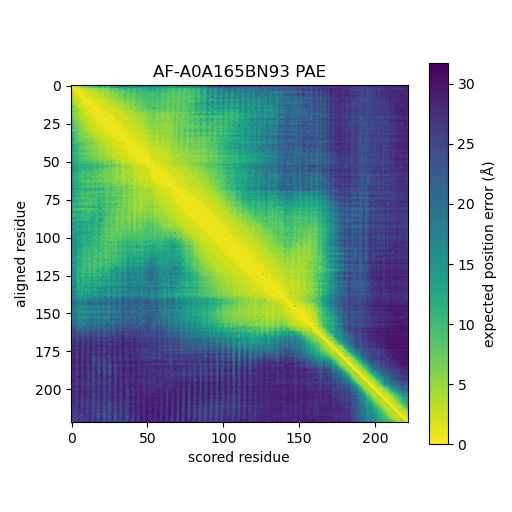C 1
ATOM 1323 O O . ALA A 1 170 ? -42.475 -34.533 22.117 1.00 63.75 170 ALA A O 1
ATOM 1324 N N . GLN A 1 171 ? -42.216 -32.725 20.799 1.00 58.16 171 GLN A N 1
ATOM 1325 C CA . GLN A 1 171 ? -43.259 -32.941 19.838 1.00 58.16 171 GLN A CA 1
ATOM 1326 C C . GLN A 1 171 ? -42.701 -34.064 18.983 1.00 58.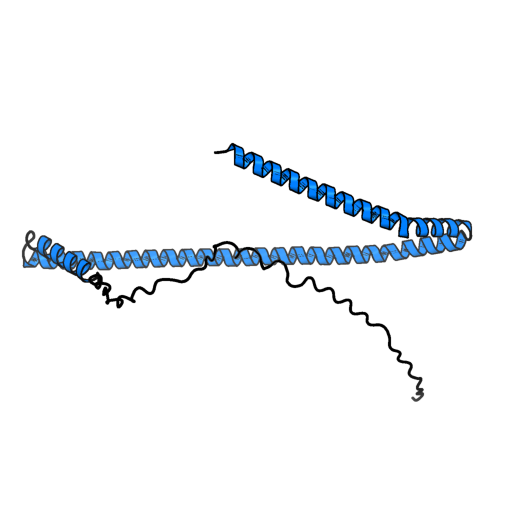16 171 GLN A C 1
ATOM 1328 O O . GLN A 1 171 ? -41.914 -33.848 18.064 1.00 58.16 171 GLN A O 1
ATOM 1333 N N . ASP A 1 172 ? -42.947 -35.279 19.464 1.00 59.62 172 ASP A N 1
ATOM 1334 C CA . ASP A 1 172 ? -43.672 -36.276 18.700 1.00 59.62 172 ASP A CA 1
ATOM 1335 C C . ASP A 1 172 ? -43.375 -36.144 17.205 1.00 59.62 172 ASP A C 1
ATOM 1337 O O . ASP A 1 172 ? -44.190 -35.680 16.410 1.00 59.62 172 ASP A O 1
ATOM 1341 N N . TYR A 1 173 ? -42.134 -36.471 16.837 1.00 64.25 173 TYR A N 1
ATOM 1342 C CA . TYR A 1 173 ? -41.852 -36.828 15.463 1.00 64.25 173 TYR A CA 1
ATOM 1343 C C . TYR A 1 173 ? -42.609 -38.135 15.250 1.00 64.25 173 TYR A C 1
ATOM 1345 O O . TYR A 1 173 ? -42.247 -39.123 15.899 1.00 64.25 173 TYR A O 1
ATOM 1353 N N . PRO A 1 174 ? -43.650 -38.167 14.396 1.00 60.72 174 PRO A N 1
ATOM 1354 C CA . PRO A 1 174 ? -44.305 -39.416 14.077 1.00 60.72 174 PRO A CA 1
ATOM 1355 C C . PRO A 1 174 ? -43.232 -40.356 13.547 1.00 60.72 174 PRO A C 1
ATOM 1357 O O . PRO A 1 174 ? -42.510 -40.039 12.595 1.00 60.72 174 PRO A O 1
ATOM 1360 N N . GLU A 1 175 ? -43.114 -41.479 14.243 1.00 59.19 175 GLU A N 1
ATOM 1361 C CA . GLU A 1 175 ? -42.314 -42.638 13.907 1.00 59.19 175 GLU A CA 1
ATOM 1362 C C . GLU A 1 175 ? -42.515 -42.933 12.416 1.00 59.19 175 GLU A C 1
ATOM 1364 O O . GLU A 1 175 ? -43.519 -43.508 11.998 1.00 59.19 175 GLU A O 1
ATOM 1369 N N . THR A 1 176 ? -41.592 -42.449 11.581 1.00 57.97 176 THR A N 1
ATOM 1370 C CA . THR A 1 176 ? -41.607 -42.733 10.150 1.00 57.97 176 THR A CA 1
ATOM 1371 C C . THR A 1 176 ? -41.044 -44.131 10.014 1.00 57.97 176 THR A C 1
ATOM 1373 O O . THR A 1 176 ? -39.839 -44.358 9.942 1.00 57.97 176 THR A O 1
ATOM 1376 N N . GLU A 1 177 ? -41.981 -45.059 10.162 1.00 57.47 177 GLU A N 1
ATOM 1377 C CA . GLU A 1 177 ? -42.052 -46.375 9.564 1.00 57.47 177 GLU A CA 1
ATOM 1378 C C . GLU A 1 177 ? -40.811 -46.748 8.750 1.00 57.47 177 GLU A C 1
ATOM 1380 O O . GLU A 1 177 ? -40.546 -46.239 7.661 1.00 57.47 177 GLU A O 1
ATOM 1385 N N . LYS A 1 178 ? -40.071 -47.692 9.332 1.00 54.31 178 LYS A N 1
ATOM 1386 C CA . LYS A 1 178 ? -39.129 -48.586 8.672 1.00 54.31 178 LYS A CA 1
ATOM 1387 C C . LYS A 1 178 ? -39.603 -48.933 7.258 1.00 54.31 178 LYS A C 1
ATOM 1389 O O . LYS A 1 178 ? -40.374 -49.872 7.086 1.00 54.31 178 LYS A O 1
ATOM 1394 N N . ASN A 1 179 ? -39.048 -48.267 6.255 1.00 54.56 179 ASN A N 1
ATOM 1395 C CA . ASN A 1 179 ? -38.907 -48.874 4.945 1.00 54.56 179 ASN A CA 1
ATOM 1396 C C . ASN A 1 179 ? -37.420 -49.108 4.708 1.00 54.56 179 ASN A C 1
ATOM 1398 O O . ASN A 1 179 ? -36.643 -48.185 4.459 1.00 54.56 179 ASN A O 1
ATOM 1402 N N . GLY A 1 180 ? -37.034 -50.359 4.938 1.00 54.12 180 GLY A N 1
ATOM 1403 C CA . GLY A 1 180 ? -35.733 -50.867 4.560 1.00 54.12 180 GLY A CA 1
ATOM 1404 C C . GLY A 1 180 ? -35.604 -50.932 3.044 1.00 54.12 180 GLY A C 1
ATOM 1405 O O . GLY A 1 180 ? -36.590 -50.983 2.316 1.00 54.12 180 GLY A O 1
ATOM 1406 N N . ASP A 1 181 ? -34.344 -50.988 2.634 1.00 52.47 181 ASP A N 1
ATOM 1407 C CA . ASP A 1 181 ? -33.874 -51.383 1.314 1.00 52.47 181 ASP A CA 1
ATOM 1408 C C . ASP A 1 181 ? -34.127 -50.372 0.191 1.00 52.47 181 ASP A C 1
ATOM 1410 O O . ASP A 1 181 ? -35.191 -50.309 -0.406 1.00 52.47 181 ASP A O 1
ATOM 1414 N N . VAL A 1 182 ? -33.092 -49.596 -0.147 1.00 55.78 182 VAL A N 1
ATOM 1415 C CA . VAL A 1 182 ? -32.227 -49.876 -1.310 1.00 55.78 182 VAL A CA 1
ATOM 1416 C C . VAL A 1 182 ? -31.015 -48.926 -1.269 1.00 55.78 182 VAL A C 1
ATOM 1418 O O . VAL A 1 182 ? -31.115 -47.728 -1.499 1.00 55.78 182 VAL A O 1
ATOM 1421 N N . LEU A 1 183 ? -29.856 -49.499 -0.940 1.00 54.16 183 LEU A N 1
ATOM 1422 C CA . LEU A 1 183 ? -28.621 -49.438 -1.730 1.00 54.16 183 LEU A CA 1
ATOM 1423 C C . LEU A 1 183 ? -28.357 -48.156 -2.565 1.00 54.16 183 LEU A C 1
ATOM 1425 O O . LEU A 1 183 ? -28.885 -48.013 -3.660 1.00 54.16 183 LEU A O 1
ATOM 1429 N N . HIS A 1 184 ? -27.418 -47.308 -2.136 1.00 45.28 184 HIS A N 1
ATOM 1430 C CA . HIS A 1 184 ? -26.148 -47.085 -2.852 1.00 45.28 184 HIS A CA 1
ATOM 1431 C C . HIS A 1 184 ? -25.288 -46.043 -2.127 1.00 45.28 184 HIS A C 1
ATOM 1433 O O . HIS A 1 184 ? -25.743 -44.959 -1.774 1.00 45.28 184 HIS A O 1
ATOM 1439 N N . GLY A 1 185 ? -24.022 -46.398 -1.903 1.00 58.06 185 GLY A N 1
ATOM 1440 C CA . GLY A 1 185 ? -23.038 -45.531 -1.275 1.00 58.06 185 GLY A CA 1
ATOM 1441 C C . GLY A 1 185 ? -22.798 -44.249 -2.066 1.00 58.06 185 GLY A C 1
ATOM 1442 O O . GLY A 1 185 ? -22.585 -44.287 -3.276 1.00 58.06 185 GLY A O 1
ATOM 1443 N N . ILE A 1 186 ? -22.772 -43.128 -1.350 1.00 56.19 186 ILE A N 1
ATOM 1444 C CA . ILE A 1 186 ? -22.130 -41.901 -1.810 1.00 56.19 186 ILE A CA 1
ATOM 1445 C C . ILE A 1 186 ? -21.095 -41.539 -0.757 1.00 56.19 186 ILE A C 1
ATOM 1447 O O . ILE A 1 186 ? -21.374 -40.973 0.298 1.00 56.19 186 ILE A O 1
ATOM 1451 N N . THR A 1 187 ? -19.888 -41.985 -1.061 1.00 58.16 187 THR A N 1
ATOM 1452 C CA . THR A 1 187 ? -18.626 -41.621 -0.447 1.00 58.16 187 THR A CA 1
ATOM 1453 C C . THR A 1 187 ? -18.481 -40.101 -0.448 1.00 58.16 187 THR A C 1
ATOM 1455 O O . THR A 1 187 ? -18.610 -39.443 -1.480 1.00 58.16 187 THR A O 1
ATOM 1458 N N . THR A 1 188 ? -18.189 -39.541 0.718 1.00 55.16 188 THR A N 1
ATOM 1459 C CA . THR A 1 188 ? -17.733 -38.166 0.908 1.00 55.16 188 THR A CA 1
ATOM 1460 C C . THR A 1 188 ? -16.301 -38.014 0.399 1.00 55.16 188 THR A C 1
ATOM 1462 O O . THR A 1 188 ? -15.375 -38.018 1.197 1.00 55.16 188 THR A O 1
ATOM 1465 N N . GLU A 1 189 ? -16.114 -37.883 -0.912 1.00 53.72 189 GLU A N 1
ATOM 1466 C CA . GLU A 1 189 ? -14.868 -37.400 -1.523 1.00 53.72 189 GLU A CA 1
ATOM 1467 C C . GLU A 1 189 ? -15.180 -36.809 -2.908 1.00 53.72 189 GLU A C 1
ATOM 1469 O O . GLU A 1 189 ? -15.218 -37.564 -3.867 1.00 53.72 189 GLU A O 1
ATOM 1474 N N . SER A 1 190 ? -15.428 -35.491 -3.025 1.00 54.00 190 SER A N 1
ATOM 1475 C CA . SER A 1 190 ? -15.088 -34.694 -4.238 1.00 54.00 190 SER A CA 1
ATOM 1476 C C . SER A 1 190 ? -15.529 -33.211 -4.235 1.00 54.00 190 SER A C 1
ATOM 1478 O O . SER A 1 190 ? -15.639 -32.626 -5.310 1.00 54.00 190 SER A O 1
ATOM 1480 N N . ILE A 1 191 ? -15.760 -32.535 -3.100 1.00 51.44 191 ILE A N 1
ATOM 1481 C CA . ILE A 1 191 ? -16.024 -31.071 -3.109 1.00 51.44 191 ILE A CA 1
ATOM 1482 C C . ILE A 1 191 ? -14.755 -30.288 -2.735 1.00 51.44 191 ILE A C 1
ATOM 1484 O O . ILE A 1 191 ? -14.768 -29.428 -1.867 1.00 51.44 191 ILE A O 1
ATOM 1488 N N . VAL A 1 192 ? -13.632 -30.621 -3.381 1.00 56.22 192 VAL A N 1
ATOM 1489 C CA . VAL A 1 192 ? -12.430 -29.769 -3.500 1.00 56.22 192 VAL A CA 1
ATOM 1490 C C . VAL A 1 192 ? -11.750 -30.094 -4.837 1.00 56.22 192 VAL A C 1
ATOM 1492 O O . VAL A 1 192 ? -10.614 -30.548 -4.866 1.00 56.22 192 VAL A O 1
ATOM 1495 N N . ALA A 1 193 ? -12.456 -29.958 -5.963 1.00 53.94 193 ALA A N 1
ATOM 1496 C CA . ALA A 1 193 ? -11.833 -30.061 -7.289 1.00 53.94 193 ALA A CA 1
ATOM 1497 C C . ALA A 1 193 ? -12.735 -29.547 -8.428 1.00 53.94 193 ALA A C 1
ATOM 1499 O O . ALA A 1 193 ? -12.898 -30.254 -9.412 1.00 53.94 193 ALA A O 1
ATOM 1500 N N . ASP A 1 194 ? -13.319 -28.346 -8.347 1.00 51.47 194 ASP A N 1
ATOM 1501 C CA . ASP A 1 194 ? -13.836 -27.720 -9.580 1.00 51.47 194 ASP A CA 1
ATOM 1502 C C . ASP A 1 194 ? -13.952 -26.192 -9.507 1.00 51.47 194 ASP A C 1
ATOM 1504 O O . ASP A 1 194 ? -15.034 -25.614 -9.499 1.00 51.47 194 ASP A O 1
ATOM 1508 N N . ASN A 1 195 ? -12.810 -25.506 -9.409 1.00 48.91 195 ASN A N 1
ATOM 1509 C CA . ASN A 1 195 ? -12.763 -24.073 -9.729 1.00 48.91 195 ASN A CA 1
ATOM 1510 C C . ASN A 1 195 ? -11.459 -23.650 -10.433 1.00 48.91 195 ASN A C 1
ATOM 1512 O O . ASN A 1 195 ? -11.034 -22.505 -10.346 1.00 48.91 195 ASN A O 1
ATOM 1516 N N . SER A 1 196 ? -10.804 -24.586 -11.135 1.00 52.66 196 SER A N 1
ATOM 1517 C CA . SER A 1 196 ? -9.541 -24.343 -11.862 1.00 52.66 196 SER A CA 1
ATOM 1518 C C . SER A 1 196 ? -9.676 -24.506 -13.386 1.00 52.66 196 SER A C 1
ATOM 1520 O O . SER A 1 196 ? -8.684 -24.599 -14.107 1.00 52.66 196 SER A O 1
ATOM 1522 N N . LYS A 1 197 ? -10.905 -24.569 -13.920 1.00 56.06 197 LYS A N 1
ATOM 1523 C CA . LYS A 1 197 ? -11.121 -24.846 -15.350 1.00 56.06 197 LYS A CA 1
ATOM 1524 C C . LYS A 1 197 ? -12.265 -24.059 -15.988 1.00 56.06 197 LYS A C 1
ATOM 1526 O O . LYS A 1 197 ? -12.998 -24.586 -16.818 1.00 56.06 197 LYS A O 1
ATOM 1531 N N . ALA A 1 198 ? -12.371 -22.774 -15.664 1.00 48.56 198 ALA A N 1
ATOM 1532 C CA . ALA A 1 198 ? -13.162 -21.838 -16.453 1.00 48.56 198 ALA A CA 1
ATOM 1533 C C . ALA A 1 198 ? -12.299 -20.636 -16.861 1.00 48.56 198 ALA A C 1
ATOM 1535 O O . ALA A 1 198 ? -11.766 -19.925 -16.020 1.00 48.56 198 ALA A O 1
ATOM 1536 N N . MET A 1 199 ? -12.203 -20.433 -18.176 1.00 48.72 199 MET A N 1
ATOM 1537 C CA . MET A 1 199 ? -11.679 -19.249 -18.870 1.00 48.72 199 MET A CA 1
ATOM 1538 C C . MET A 1 199 ? -10.161 -19.119 -19.063 1.00 48.72 199 MET A C 1
ATOM 1540 O O . MET A 1 199 ? -9.582 -18.046 -18.949 1.00 48.72 199 MET A O 1
ATOM 1544 N N . GLY A 1 200 ? -9.544 -20.201 -19.543 1.00 52.09 200 GLY A N 1
ATOM 1545 C CA . GLY A 1 200 ? -8.544 -20.103 -20.612 1.00 52.09 200 GLY A CA 1
ATOM 1546 C C . GLY A 1 200 ? -9.249 -20.200 -21.968 1.00 52.09 200 GLY A C 1
ATOM 1547 O O . GLY A 1 200 ? -9.370 -21.291 -22.515 1.00 52.09 200 GLY A O 1
ATOM 1548 N N . GLY A 1 201 ? -9.784 -19.079 -22.457 1.00 49.72 201 GLY A N 1
ATOM 1549 C CA . GLY A 1 201 ? -10.453 -18.960 -23.753 1.00 49.72 201 GLY A CA 1
ATOM 1550 C C . GLY A 1 201 ? -9.687 -18.009 -24.661 1.00 49.72 201 GLY A C 1
ATOM 1551 O O . GLY A 1 201 ? -9.955 -16.814 -24.694 1.00 49.72 201 GLY A O 1
ATOM 1552 N N . THR A 1 202 ? -8.715 -18.560 -25.378 1.00 50.91 202 THR A N 1
ATOM 1553 C CA . THR A 1 202 ? -8.102 -17.988 -26.575 1.00 50.91 202 THR A CA 1
ATOM 1554 C C . THR A 1 202 ? -9.178 -17.760 -27.638 1.00 50.91 202 THR A C 1
ATOM 1556 O O . THR A 1 202 ? -9.630 -18.710 -28.272 1.00 50.91 202 THR A O 1
ATOM 1559 N N . VAL A 1 203 ? -9.564 -16.505 -27.861 1.00 54.47 203 VAL A N 1
ATOM 1560 C CA . VAL A 1 203 ? -10.173 -16.075 -29.124 1.00 54.47 203 VAL A CA 1
ATOM 1561 C C . VAL A 1 203 ? -9.155 -15.191 -29.825 1.00 54.47 203 VAL A C 1
ATOM 1563 O O . VAL A 1 203 ? -8.955 -14.027 -29.494 1.00 54.47 203 VAL A O 1
ATOM 1566 N N . SER A 1 204 ? -8.459 -15.813 -30.772 1.00 50.09 204 SER A N 1
ATOM 1567 C CA . SER A 1 204 ? -7.842 -15.127 -31.894 1.00 50.09 204 SER A CA 1
ATOM 1568 C C . SER A 1 204 ? -8.956 -14.477 -32.707 1.00 50.09 204 SER A C 1
ATOM 1570 O O . SER A 1 204 ? -9.639 -15.165 -33.460 1.00 50.09 204 SER A O 1
ATOM 1572 N N . GLU A 1 205 ? -9.150 -13.170 -32.555 1.00 53.56 205 GLU A N 1
ATOM 1573 C CA . GLU A 1 205 ? -9.906 -12.393 -33.533 1.00 53.56 205 GLU A CA 1
ATOM 1574 C C . GLU A 1 205 ? -8.925 -11.884 -34.588 1.00 53.56 205 GLU A C 1
ATOM 1576 O O . GLU A 1 205 ? -8.199 -10.906 -34.418 1.00 53.56 205 GLU A O 1
ATOM 1581 N N . VAL A 1 206 ? -8.852 -12.673 -35.656 1.00 51.69 206 VAL A N 1
ATOM 1582 C CA . VAL A 1 206 ? -8.357 -12.279 -36.968 1.00 51.69 206 VAL A CA 1
ATOM 1583 C C . VAL A 1 206 ? -9.357 -11.261 -37.516 1.00 51.69 206 VAL A C 1
ATOM 1585 O O . VAL A 1 206 ? -10.457 -11.640 -37.904 1.00 51.69 206 VAL A O 1
ATOM 1588 N N . VAL A 1 207 ? -8.988 -9.980 -37.532 1.00 61.53 207 VAL A N 1
ATOM 1589 C CA . VAL A 1 207 ? -9.641 -8.975 -38.382 1.00 61.53 207 VAL A CA 1
ATOM 1590 C C . VAL A 1 207 ? -8.687 -8.681 -39.527 1.00 61.53 207 VAL A C 1
ATOM 1592 O O . VAL A 1 207 ? -7.853 -7.778 -39.477 1.00 61.53 207 VAL A O 1
ATOM 1595 N N . ASP A 1 208 ? -8.794 -9.540 -40.532 1.00 52.44 208 ASP A N 1
ATOM 1596 C CA . ASP A 1 208 ? -8.374 -9.266 -41.892 1.00 52.44 208 ASP A CA 1
ATOM 1597 C C . ASP A 1 208 ? -9.445 -8.394 -42.567 1.00 52.44 208 ASP A C 1
ATOM 1599 O O . ASP A 1 208 ? -10.626 -8.729 -42.545 1.00 52.44 208 ASP A O 1
ATOM 1603 N N . ASN A 1 209 ? -8.965 -7.336 -43.222 1.00 50.03 209 ASN A N 1
ATOM 1604 C CA . ASN A 1 209 ? -9.429 -6.844 -44.521 1.00 50.03 209 ASN A CA 1
ATOM 1605 C C . ASN A 1 209 ? -10.855 -6.263 -44.654 1.00 50.03 209 ASN A C 1
ATOM 1607 O O . ASN A 1 209 ? -11.827 -7.004 -44.701 1.00 50.03 209 ASN A O 1
ATOM 1611 N N . ASP A 1 210 ? -10.947 -4.950 -44.896 1.00 53.56 210 ASP A N 1
ATOM 1612 C CA . ASP A 1 210 ? -11.652 -4.387 -46.069 1.00 53.56 210 ASP A CA 1
ATOM 1613 C C . ASP A 1 210 ? -11.290 -2.891 -46.174 1.00 53.56 210 ASP A C 1
ATOM 1615 O O . ASP A 1 210 ? -11.463 -2.123 -45.231 1.00 53.56 210 ASP A O 1
ATOM 1619 N N . SER A 1 211 ? -10.491 -2.484 -47.159 1.00 51.41 211 SER A N 1
ATOM 1620 C CA . SER A 1 211 ? -10.954 -1.968 -48.453 1.00 51.41 211 SER A CA 1
ATOM 1621 C C . SER A 1 211 ? -11.932 -0.795 -48.323 1.00 51.41 211 SER A C 1
ATOM 1623 O O . SER A 1 211 ? -13.092 -0.935 -47.955 1.00 51.41 211 SER A O 1
ATOM 1625 N N . GLY A 1 212 ? -11.427 0.392 -48.645 1.00 54.03 212 GLY A N 1
ATOM 1626 C CA . GLY A 1 212 ? -12.173 1.641 -48.612 1.00 54.03 212 GLY A CA 1
ATOM 1627 C C . GLY A 1 212 ? -11.451 2.712 -49.412 1.00 54.03 212 GLY A C 1
ATOM 1628 O O . GLY A 1 212 ? -11.088 3.757 -48.880 1.00 54.03 212 GLY A O 1
ATOM 1629 N N . GLU A 1 213 ? -11.206 2.425 -50.692 1.00 52.88 213 GLU A N 1
ATOM 1630 C CA . GLU A 1 213 ? -11.130 3.468 -51.711 1.00 52.88 213 GLU A CA 1
ATOM 1631 C C . GLU A 1 213 ? -12.373 4.361 -51.597 1.00 52.88 213 GLU A C 1
ATOM 1633 O O . GLU A 1 213 ? -13.490 3.862 -51.691 1.00 52.88 213 GLU A O 1
ATOM 1638 N N . HIS A 1 214 ? -12.200 5.676 -51.451 1.00 54.41 214 HIS A N 1
ATOM 1639 C CA . HIS A 1 214 ? -13.055 6.632 -52.155 1.00 54.41 214 HIS A CA 1
ATOM 1640 C C . HIS A 1 214 ? -12.447 8.041 -52.185 1.00 54.41 214 HIS A C 1
ATOM 1642 O O . HIS A 1 214 ? -12.347 8.739 -51.182 1.00 54.41 214 HIS A O 1
ATOM 1648 N N . SER A 1 215 ? -12.082 8.423 -53.409 1.00 56.50 215 SER A N 1
ATOM 1649 C CA . SER A 1 215 ? -12.406 9.691 -54.071 1.00 56.50 215 SER A CA 1
ATOM 1650 C C . SER A 1 215 ? -12.125 11.025 -53.373 1.00 56.50 215 SER A C 1
ATOM 1652 O O . SER A 1 215 ? -12.886 11.504 -52.542 1.00 56.50 215 SER A O 1
ATOM 1654 N N . LEU A 1 216 ? -11.123 11.714 -53.928 1.00 59.28 216 LEU A N 1
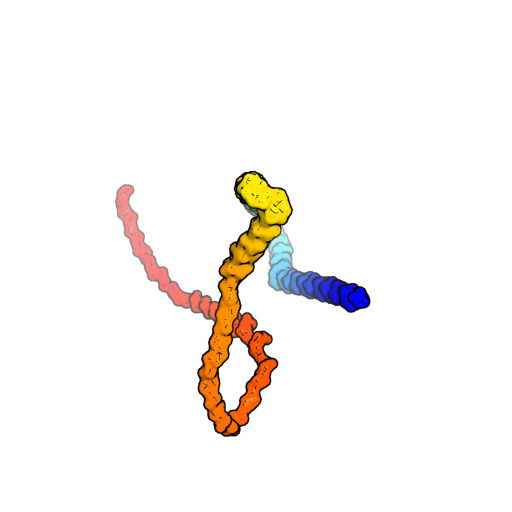ATOM 1655 C CA . LEU A 1 216 ? -11.314 12.938 -54.725 1.00 59.28 216 LEU A CA 1
ATOM 1656 C C . LEU A 1 216 ? -12.686 13.630 -54.601 1.00 59.28 216 LEU A C 1
ATOM 1658 O O . LEU A 1 216 ? -13.681 13.115 -55.110 1.00 59.28 216 LEU A O 1
ATOM 1662 N N . LYS A 1 217 ? -12.665 14.850 -54.060 1.00 57.19 217 LYS A N 1
ATOM 1663 C CA . LYS A 1 217 ? -13.376 16.059 -54.521 1.00 57.19 217 LYS A CA 1
ATOM 1664 C C . LYS A 1 217 ? -12.585 17.241 -53.946 1.00 57.19 217 LYS A C 1
ATOM 1666 O O . LYS A 1 217 ? -12.356 17.285 -52.744 1.00 57.19 217 LYS A O 1
ATOM 1671 N N . GLU A 1 218 ? -11.852 17.998 -54.759 1.00 60.62 218 GLU A N 1
ATOM 1672 C CA . GLU A 1 218 ? -12.372 19.181 -55.466 1.00 60.62 218 GLU A CA 1
ATOM 1673 C C . GLU A 1 218 ? -13.284 20.028 -54.572 1.00 60.62 218 GLU A C 1
ATOM 1675 O O . GLU A 1 218 ? -14.440 19.673 -54.380 1.00 60.62 218 GLU A O 1
ATOM 1680 N N . GLU A 1 219 ? -12.767 21.152 -54.073 1.00 63.00 219 GLU A N 1
ATOM 1681 C CA . GLU A 1 219 ? -13.451 22.440 -54.235 1.00 63.00 219 GLU A CA 1
ATOM 1682 C C . GLU A 1 219 ? -12.470 23.603 -54.006 1.00 63.00 219 GLU A C 1
ATOM 1684 O O . GLU A 1 219 ? -12.006 23.874 -52.898 1.00 63.00 219 GLU A O 1
ATOM 1689 N N . GLU A 1 220 ? -12.139 24.267 -55.115 1.00 63.25 220 GLU A N 1
ATOM 1690 C CA . GLU A 1 220 ? -11.914 25.711 -55.171 1.00 63.25 220 GLU A CA 1
ATOM 1691 C C . GLU A 1 220 ? -13.115 26.467 -54.580 1.00 63.25 220 GLU A C 1
ATOM 1693 O O . GLU A 1 220 ? -14.248 26.029 -54.756 1.00 63.25 220 GLU A O 1
ATOM 1698 N N . SER A 1 221 ? -12.854 27.646 -53.996 1.00 68.81 221 SER A N 1
ATOM 1699 C CA . SER A 1 221 ? -13.695 28.866 -54.022 1.00 68.81 221 SER A CA 1
ATOM 1700 C C . SER A 1 221 ? -13.804 29.563 -52.657 1.00 68.81 221 SER A C 1
ATOM 1702 O O . SER A 1 221 ? -14.781 29.366 -51.936 1.00 68.81 221 SER A O 1
ATOM 1704 N N . ASN A 1 222 ? -12.834 30.424 -52.323 1.00 58.72 222 ASN A N 1
ATOM 1705 C CA . ASN A 1 222 ? -12.994 31.887 -52.144 1.00 58.72 222 ASN A CA 1
ATOM 1706 C C . ASN A 1 222 ? -11.720 32.520 -51.571 1.00 58.72 222 ASN A C 1
ATOM 1708 O O . ASN A 1 222 ? -11.235 32.027 -50.529 1.00 58.72 222 ASN A O 1
#

Solvent-accessible surface area (backbone atoms only — not comparable to full-atom values): 13501 Å² total; per-residue (Å²): 138,64,67,69,60,55,55,50,55,52,53,53,51,54,50,53,50,52,51,51,55,50,50,54,48,50,54,51,52,51,49,51,50,46,37,65,71,47,51,48,58,50,51,53,52,52,56,50,43,40,73,78,38,49,70,63,42,50,53,51,50,51,52,48,52,65,54,43,52,59,51,53,48,51,51,50,52,53,52,48,52,50,52,51,51,52,52,52,52,51,51,52,50,53,52,51,51,51,53,52,52,50,54,50,50,54,48,52,51,50,51,51,49,52,48,50,50,51,53,49,53,49,50,49,51,55,48,50,50,52,52,52,53,49,52,54,38,29,71,73,63,35,74,75,53,25,53,57,52,51,55,53,52,53,48,48,60,63,57,67,68,52,71,72,76,67,73,76,71,83,67,75,71,76,81,78,70,90,74,77,87,79,92,79,90,80,76,96,77,76,96,83,78,86,87,88,84,80,82,91,71,89,74,86,79,81,82,76,88,80,90,76,90,76,77,92,75,90,78,89,88,134

Organism: NCBI:txid1314785

pLDDT: mean 84.13, std 17.63, range [45.28, 98.25]

Secondary structure (DSSP, 8-state):
--HHHHHHHHHHHHHHHHHHHHHHHHHHHHHHHHIIIIIHHHHHHHHHHHHH-HHHHHHHHHHHHHHHHHHHHHHHHHHHHHHHHHHHHHHHHHHHHHHHHHHHHHHHHHHHHHHHHHHHHHHHHHHHHHHHHHHHHHHHH-HHHHHHHHHHHHHHHHHHTS-------------------------S--SSS-SS-S------------------------

Sequence (222 aa):
MSLTAYYTEQADQDNLLSYFDKSATLVRQTFLHYESKYARPIMRSVVQSFYDRPILSTLLAIFAILSLLPTLSFIGFALFILASCFIICLGCFLVAISVIAFFGMFFVASLLATLGVSVFLTAFGVGGYSVLQMALLVRADGPRAGINGWMQQNKQHLFASMPAKSEFDAQDYPETEKNGDVLHGITTESIVADNSKAMGGTVSEVVDNDSGEHSLKEEESN

Foldseek 3Di:
DPPVVVVVVVVVVVVVVVVVVVVVVVVVVVVVVCCVPPVVVVVVVLVVCCVVPVVVSVVVVVVCVVVVVVVVVVVVVVVVVVVVVVVVVVVVVVVVVVVVVVVVVVVVVVVVVVVVVVVVVVCCVVVVVLVVQLVVQCVPPNDPVSVVVSVVVVVCVVVVPPPPPPPPPPPDPDPPDDDDDDDDDDDPDDPPDPDPDPDPDDDDDDPDDDDDDDDDDDDDDD